Protein AF-A0A316VL30-F1 (afdb_monomer_lite)

Radius of gyration: 35.67 Å; chains: 1; bounding box: 79×101×88 Å

Structure (mmCIF, N/CA/C/O backbone):
data_AF-A0A316VL30-F1
#
_entry.id   AF-A0A316VL30-F1
#
loop_
_atom_site.group_PDB
_atom_site.id
_atom_site.type_symbol
_atom_site.label_atom_id
_atom_site.label_alt_id
_atom_site.label_comp_id
_atom_site.label_asym_id
_atom_site.label_entity_id
_atom_site.label_seq_id
_atom_site.pdbx_PDB_ins_code
_atom_site.Cartn_x
_atom_site.Cartn_y
_atom_site.Cartn_z
_atom_site.occupancy
_atom_site.B_iso_or_equiv
_atom_site.auth_seq_id
_atom_site.auth_comp_id
_atom_site.auth_asym_id
_atom_site.auth_atom_id
_atom_site.pdbx_PDB_model_num
ATOM 1 N N . MET A 1 1 ? -33.352 62.559 -37.844 1.00 40.94 1 MET A N 1
ATOM 2 C CA . MET A 1 1 ? -32.454 62.428 -36.674 1.00 40.94 1 MET A CA 1
ATOM 3 C C . MET A 1 1 ? -33.188 61.522 -35.688 1.00 40.94 1 MET A C 1
ATOM 5 O O . MET A 1 1 ? -34.260 61.914 -35.271 1.00 40.94 1 MET A O 1
ATOM 9 N N . ASN A 1 2 ? -32.843 60.267 -35.398 1.00 40.25 2 ASN A N 1
ATOM 10 C CA . ASN A 1 2 ? -31.575 59.543 -35.435 1.00 40.25 2 ASN A CA 1
ATOM 11 C C . ASN A 1 2 ? -31.819 58.068 -35.805 1.00 40.25 2 ASN A C 1
ATOM 13 O O . ASN A 1 2 ? -32.821 57.479 -35.404 1.00 40.25 2 ASN A O 1
ATOM 17 N N . ALA A 1 3 ? -30.899 57.495 -36.581 1.00 42.00 3 ALA A N 1
ATOM 18 C CA . ALA A 1 3 ? -30.931 56.108 -37.025 1.00 42.00 3 ALA A CA 1
ATOM 19 C C . ALA A 1 3 ? -30.464 55.146 -35.917 1.00 42.00 3 ALA A C 1
ATOM 21 O O . ALA A 1 3 ? -29.504 55.421 -35.199 1.00 42.00 3 ALA A O 1
ATOM 22 N N . ARG A 1 4 ? -31.156 54.006 -35.815 1.00 45.16 4 ARG A N 1
ATOM 23 C CA . ARG A 1 4 ? -30.803 52.831 -35.006 1.00 45.16 4 ARG A CA 1
ATOM 24 C C . ARG A 1 4 ? -29.447 52.266 -35.449 1.00 45.16 4 ARG A C 1
ATOM 26 O O . ARG A 1 4 ? -29.277 51.999 -36.635 1.00 45.16 4 ARG A O 1
ATOM 33 N N . SER A 1 5 ? -28.535 52.003 -34.511 1.00 44.72 5 SER A N 1
ATOM 34 C CA . SER A 1 5 ? -27.394 51.109 -34.739 1.00 44.72 5 SER A CA 1
ATOM 35 C C . SER A 1 5 ? -27.559 49.842 -33.895 1.00 44.72 5 SER A C 1
ATOM 37 O O . SER A 1 5 ? -27.613 49.874 -32.668 1.00 44.72 5 SER A O 1
ATOM 39 N N . SER A 1 6 ? -27.713 48.714 -34.585 1.00 47.31 6 SER A N 1
ATOM 40 C CA . SER A 1 6 ? -27.629 47.367 -34.032 1.00 47.31 6 SER A CA 1
ATOM 41 C C . SER A 1 6 ? -26.162 46.941 -34.029 1.00 47.31 6 SER A C 1
ATOM 43 O O . SER A 1 6 ? -25.569 46.790 -35.098 1.00 47.31 6 SER A O 1
ATOM 45 N N . LYS A 1 7 ? -25.568 46.734 -32.854 1.00 48.41 7 LYS A N 1
ATOM 46 C CA . LYS A 1 7 ? -24.300 46.005 -32.728 1.00 48.41 7 LYS A CA 1
ATOM 47 C C . LYS A 1 7 ? -24.605 44.619 -32.181 1.00 48.41 7 LYS A C 1
ATOM 49 O O . LYS A 1 7 ? -24.993 44.481 -31.027 1.00 48.41 7 LYS A O 1
ATOM 54 N N . HIS A 1 8 ? -24.484 43.636 -33.065 1.00 38.06 8 HIS A N 1
ATOM 55 C CA . HIS A 1 8 ? -24.461 42.221 -32.739 1.00 38.06 8 HIS A CA 1
ATOM 56 C C . HIS A 1 8 ? -23.200 41.888 -31.931 1.00 38.06 8 HIS A C 1
ATOM 58 O O . HIS A 1 8 ? -22.100 42.316 -32.278 1.00 38.06 8 HIS A O 1
ATOM 64 N N . ASP A 1 9 ? -23.409 41.128 -30.857 1.00 50.19 9 ASP A N 1
ATOM 65 C CA . ASP A 1 9 ? -22.421 40.309 -30.161 1.00 50.19 9 ASP A CA 1
ATOM 66 C C . ASP A 1 9 ? -21.853 39.246 -31.116 1.00 50.19 9 ASP A C 1
ATOM 68 O O . ASP A 1 9 ? -22.592 38.376 -31.573 1.00 50.19 9 ASP A O 1
ATOM 72 N N . GLU A 1 10 ? -20.541 39.260 -31.345 1.00 42.56 10 GLU A N 1
ATOM 73 C CA . GLU A 1 10 ? -19.786 38.086 -31.792 1.00 42.56 10 GLU A CA 1
ATOM 74 C C . GLU A 1 10 ? -18.547 37.938 -30.902 1.00 42.56 10 GLU A C 1
ATOM 76 O O . GLU A 1 10 ? -17.585 38.703 -30.970 1.00 42.56 10 GLU A O 1
ATOM 81 N N . LYS A 1 11 ? -18.613 36.963 -29.989 1.00 45.84 11 LYS A N 1
ATOM 82 C CA . LYS A 1 11 ? -17.476 36.482 -29.202 1.00 45.84 11 LYS A CA 1
ATOM 83 C C . LYS A 1 11 ? -16.760 35.401 -30.003 1.00 45.84 11 LYS A C 1
ATOM 85 O O . LYS A 1 11 ? -17.223 34.261 -30.031 1.00 45.84 11 LYS A O 1
ATOM 90 N N . ASP A 1 12 ? -15.601 35.736 -30.555 1.00 46.28 12 ASP A N 1
ATOM 91 C CA . ASP A 1 12 ? -14.663 34.749 -31.081 1.00 46.28 12 ASP A CA 1
ATOM 92 C C . ASP A 1 12 ? -14.084 33.897 -29.947 1.00 46.28 12 ASP A C 1
ATOM 94 O O . ASP A 1 12 ? -13.409 34.366 -29.025 1.00 46.28 12 ASP A O 1
ATOM 98 N N . LYS A 1 13 ? -14.388 32.602 -30.022 1.00 50.34 13 LYS A N 1
ATOM 99 C CA . LYS A 1 13 ? -13.992 31.554 -29.088 1.00 50.34 13 LYS A CA 1
ATOM 100 C C . LYS A 1 13 ? -13.094 30.567 -29.828 1.00 50.34 13 LYS A C 1
ATOM 102 O O . LYS A 1 13 ? -13.538 29.484 -30.181 1.00 50.34 13 LYS A O 1
ATOM 107 N N . SER A 1 14 ? -11.825 30.910 -30.041 1.00 48.81 14 SER A N 1
ATOM 108 C CA . SER A 1 14 ? -10.846 29.936 -30.544 1.00 48.81 14 SER A CA 1
ATOM 109 C C . SER A 1 14 ? -9.399 30.366 -30.311 1.00 48.81 14 SER A C 1
ATOM 111 O O . SER A 1 14 ? -8.746 30.831 -31.234 1.00 48.81 14 SER A O 1
ATOM 113 N N . GLN A 1 15 ? -8.867 30.151 -29.102 1.00 47.62 15 GLN A N 1
ATOM 114 C CA . GLN A 1 15 ? -7.430 29.898 -28.902 1.00 47.62 15 GLN A CA 1
ATOM 115 C C . GLN A 1 15 ? -7.212 28.982 -27.685 1.00 47.62 15 GLN A C 1
ATOM 117 O O . GLN A 1 15 ? -6.777 29.410 -26.621 1.00 47.62 15 GLN A O 1
ATOM 122 N N . SER A 1 16 ? -7.489 27.683 -27.843 1.00 44.25 16 SER A N 1
ATOM 123 C CA . SER A 1 16 ? -6.885 26.640 -27.001 1.00 44.25 16 SER A CA 1
ATOM 124 C C . SER A 1 16 ? -5.566 26.185 -27.641 1.00 44.25 16 SER A C 1
ATOM 126 O O . SER A 1 16 ? -5.430 25.057 -28.108 1.00 44.25 16 SER A O 1
ATOM 128 N N . GLY A 1 17 ? -4.606 27.106 -27.735 1.00 41.03 17 GLY A N 1
ATOM 129 C CA . GLY A 1 17 ? -3.250 26.828 -28.198 1.00 41.03 17 GLY A CA 1
ATOM 130 C C . GLY A 1 17 ? -2.368 26.402 -27.027 1.00 41.03 17 GLY A C 1
ATOM 131 O O . GLY A 1 17 ? -2.157 27.173 -26.095 1.00 41.03 17 GLY A O 1
ATOM 132 N N . SER A 1 18 ? -1.887 25.160 -27.082 1.00 48.34 18 SER A N 1
ATOM 133 C CA . SER A 1 18 ? -0.826 24.552 -26.268 1.00 48.34 18 SER A CA 1
ATOM 134 C C . SER A 1 18 ? 0.100 25.559 -25.560 1.00 48.34 18 SER A C 1
ATOM 136 O O . SER A 1 18 ? 1.043 26.085 -26.156 1.00 48.34 18 SER A O 1
ATOM 138 N N . ARG A 1 19 ? -0.088 25.750 -24.248 1.00 46.66 19 ARG A N 1
ATOM 139 C CA . ARG A 1 19 ? 0.915 26.388 -23.383 1.00 46.66 19 ARG A CA 1
ATOM 140 C C . ARG A 1 19 ? 2.096 25.429 -23.202 1.00 46.66 19 ARG A C 1
ATOM 142 O O . ARG A 1 19 ? 2.194 24.745 -22.188 1.00 46.66 19 ARG A O 1
ATOM 149 N N . LYS A 1 20 ? 3.011 25.382 -24.177 1.00 55.78 20 LYS A N 1
ATOM 150 C CA . LYS A 1 20 ? 4.371 24.880 -23.936 1.00 55.78 20 LYS A CA 1
ATOM 151 C C . LYS A 1 20 ? 4.993 25.810 -22.901 1.00 55.78 20 LYS A C 1
ATOM 153 O O . LYS A 1 20 ? 5.327 26.953 -23.214 1.00 55.78 20 LYS A O 1
ATOM 158 N N . SER A 1 21 ? 5.089 25.344 -21.658 1.00 57.34 21 SER A N 1
ATOM 159 C CA . SER A 1 21 ? 5.808 26.057 -20.608 1.00 57.34 21 SER A CA 1
ATOM 160 C C . SER A 1 21 ? 7.250 26.247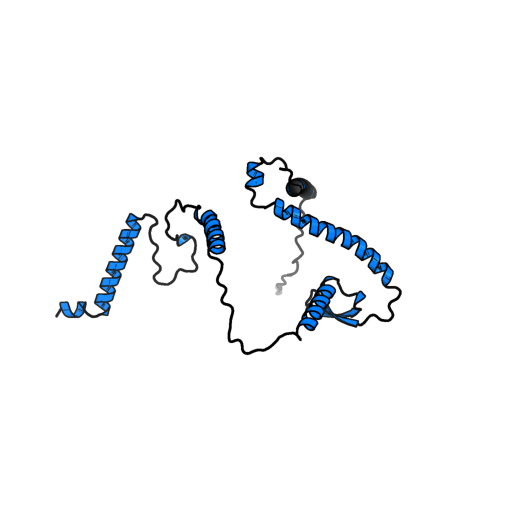 -21.075 1.00 57.34 21 SER A C 1
ATOM 162 O O . SER A 1 21 ? 8.008 25.278 -21.127 1.00 57.34 21 SER A O 1
ATOM 164 N N . HIS A 1 22 ? 7.619 27.471 -21.444 1.00 54.59 22 HIS A N 1
ATOM 165 C CA . HIS A 1 22 ? 9.006 27.840 -21.694 1.00 54.59 22 HIS A CA 1
ATOM 166 C C . HIS A 1 22 ? 9.706 27.857 -20.334 1.00 54.59 22 HIS A C 1
ATOM 168 O O . HIS A 1 22 ? 9.759 28.878 -19.652 1.00 54.59 22 HIS A O 1
ATOM 174 N N . ARG A 1 23 ? 10.161 26.686 -19.875 1.00 62.91 23 ARG A N 1
ATOM 175 C CA . ARG A 1 23 ? 11.209 26.642 -18.855 1.00 62.91 23 ARG A CA 1
ATOM 176 C C . ARG A 1 23 ? 12.434 27.261 -19.516 1.00 62.91 23 ARG A C 1
ATOM 178 O O . ARG A 1 23 ? 12.766 26.846 -20.620 1.00 62.91 23 ARG A O 1
ATOM 185 N N . SER A 1 24 ? 13.045 28.267 -18.893 1.00 74.56 24 SER A N 1
ATOM 186 C CA . SER A 1 24 ? 14.247 28.877 -19.461 1.00 74.56 24 SER A CA 1
ATOM 187 C C . SER A 1 24 ? 15.331 27.816 -19.641 1.00 74.56 24 SER A C 1
ATOM 189 O O . SER A 1 24 ? 15.430 26.888 -18.828 1.00 74.56 24 SER A O 1
ATOM 191 N N . ASP A 1 25 ? 16.124 27.943 -20.701 1.00 75.94 25 ASP A N 1
ATOM 192 C CA . ASP A 1 25 ? 17.146 26.954 -21.055 1.00 75.94 25 ASP A CA 1
ATOM 193 C C . ASP A 1 25 ? 18.116 26.709 -19.885 1.00 75.94 25 ASP A C 1
ATOM 195 O O . ASP A 1 25 ? 18.366 25.555 -19.535 1.00 75.94 25 ASP A O 1
ATOM 199 N N . ASP A 1 26 ? 18.468 27.761 -19.135 1.00 78.56 26 ASP A N 1
ATOM 200 C CA . ASP A 1 26 ? 19.231 27.693 -17.878 1.00 78.56 26 ASP A CA 1
ATOM 201 C C . ASP A 1 26 ? 18.629 26.755 -16.820 1.00 78.56 26 ASP A C 1
ATOM 203 O O . ASP A 1 26 ? 19.345 26.095 -16.064 1.00 78.56 26 ASP A O 1
ATOM 207 N N . GLN A 1 27 ? 17.301 26.717 -16.700 1.00 82.56 27 GLN A N 1
ATOM 208 C CA . GLN A 1 27 ? 16.628 25.815 -15.765 1.00 82.56 27 GLN A CA 1
ATOM 209 C C . GLN A 1 27 ? 16.602 24.393 -16.315 1.00 82.56 27 GLN A C 1
ATOM 211 O O . GLN A 1 27 ? 16.720 23.439 -15.546 1.00 82.56 27 GLN A O 1
ATOM 216 N N . SER A 1 28 ? 16.489 24.238 -17.634 1.00 85.44 28 SER A N 1
ATOM 217 C CA . SER A 1 28 ? 16.566 22.932 -18.284 1.00 85.44 28 SER A CA 1
ATOM 218 C C . SER A 1 28 ? 17.941 22.289 -18.074 1.00 85.44 28 SER A C 1
ATOM 220 O O . SER A 1 28 ? 18.014 21.120 -17.695 1.00 85.44 28 SER A O 1
ATOM 222 N N . ASP A 1 29 ? 19.017 23.067 -18.185 1.00 90.94 29 ASP A N 1
ATOM 223 C CA . ASP A 1 29 ? 20.385 22.572 -18.045 1.00 90.94 29 ASP A CA 1
ATOM 224 C C . ASP A 1 29 ? 20.728 22.250 -16.589 1.00 90.94 29 ASP A C 1
ATOM 226 O O . ASP A 1 29 ? 21.346 21.223 -16.303 1.00 90.94 29 ASP A O 1
ATOM 230 N N . LYS A 1 30 ? 20.222 23.037 -15.632 1.00 92.81 30 LYS A N 1
ATOM 231 C CA . LYS A 1 30 ? 20.309 22.701 -14.201 1.00 92.81 30 LYS A CA 1
ATOM 232 C C . LYS A 1 30 ? 19.579 21.401 -13.869 1.00 92.81 30 LYS A C 1
ATOM 234 O O . LYS A 1 30 ? 20.100 20.587 -13.105 1.00 92.81 30 LYS A O 1
ATOM 239 N N . ILE A 1 31 ? 18.391 21.190 -14.441 1.00 92.56 31 ILE A N 1
ATOM 240 C CA . ILE A 1 31 ? 17.619 19.957 -14.246 1.00 92.56 31 ILE A CA 1
ATOM 241 C C . ILE A 1 31 ? 18.365 18.763 -14.847 1.00 92.56 31 ILE A C 1
ATOM 243 O O . ILE A 1 31 ? 18.516 17.752 -14.161 1.00 92.56 31 ILE A O 1
ATOM 247 N N . LYS A 1 32 ? 18.885 18.882 -16.076 1.00 93.56 32 LYS A N 1
ATOM 248 C CA . LYS A 1 32 ? 19.694 17.832 -16.718 1.00 93.56 32 LYS A CA 1
ATOM 249 C C . LYS A 1 32 ? 20.926 17.492 -15.882 1.00 93.56 32 LYS A C 1
ATOM 251 O O . LYS A 1 32 ? 21.111 16.337 -15.519 1.00 93.56 32 LYS A O 1
ATOM 256 N N . ALA A 1 33 ? 21.685 18.496 -15.446 1.00 95.19 33 ALA A N 1
ATOM 257 C CA . ALA A 1 33 ? 22.867 18.287 -14.614 1.00 95.19 33 ALA A CA 1
ATOM 258 C C . ALA A 1 33 ? 22.541 17.661 -13.242 1.00 95.19 33 ALA A C 1
ATOM 260 O O . ALA A 1 33 ? 23.380 16.983 -12.645 1.00 95.19 33 ALA A O 1
ATOM 261 N N . ALA A 1 34 ? 21.345 17.892 -12.691 1.00 94.31 34 ALA A N 1
ATOM 262 C CA . ALA A 1 34 ? 20.891 17.227 -11.470 1.00 94.31 34 ALA A CA 1
ATOM 263 C C . ALA A 1 34 ? 20.479 15.769 -11.731 1.00 94.31 34 ALA A C 1
ATOM 265 O O . ALA A 1 34 ? 20.797 14.891 -10.927 1.00 94.31 34 ALA A O 1
ATOM 266 N N . LEU A 1 35 ? 19.801 15.505 -12.851 1.00 94.25 35 LEU A N 1
ATOM 267 C CA . LEU A 1 35 ? 19.420 14.157 -13.273 1.00 94.25 35 LEU A CA 1
ATOM 268 C C . LEU A 1 35 ? 20.648 13.299 -13.577 1.00 94.25 35 LEU A C 1
ATOM 270 O O . LEU A 1 35 ? 20.724 12.182 -13.083 1.00 94.25 35 LEU A O 1
ATOM 274 N N . GLU A 1 36 ? 21.646 13.835 -14.276 1.00 94.81 36 GLU A N 1
ATOM 275 C CA . GLU A 1 36 ? 22.901 13.133 -14.561 1.00 94.81 36 GLU A CA 1
ATOM 276 C C . GLU A 1 36 ? 23.662 12.758 -13.286 1.00 94.81 36 GLU A C 1
ATOM 278 O O . GLU A 1 36 ? 24.182 11.650 -13.168 1.00 94.81 36 GLU A O 1
ATOM 283 N N . ARG A 1 37 ? 23.705 13.655 -12.291 1.00 92.75 37 ARG A N 1
ATOM 284 C CA . ARG A 1 37 ? 24.313 13.345 -10.987 1.00 92.75 37 ARG A CA 1
ATOM 285 C C . ARG A 1 37 ? 23.574 12.214 -10.276 1.00 92.75 37 ARG A C 1
ATOM 287 O O . ARG A 1 37 ? 24.219 11.320 -9.737 1.00 92.75 37 ARG A O 1
ATOM 294 N N . LYS A 1 38 ? 22.238 12.239 -10.288 1.00 92.81 38 LYS A N 1
ATOM 295 C CA . LYS A 1 38 ? 21.412 11.176 -9.697 1.00 92.81 38 LYS A CA 1
ATOM 296 C C . LYS A 1 38 ? 21.566 9.854 -10.442 1.00 92.81 38 LYS A C 1
ATOM 298 O O . LYS A 1 38 ? 21.665 8.828 -9.785 1.00 92.81 38 LYS A O 1
ATOM 303 N N . ALA A 1 39 ? 21.639 9.887 -11.772 1.00 92.12 39 ALA A N 1
ATOM 304 C CA . ALA A 1 39 ? 21.879 8.710 -12.596 1.00 92.12 39 ALA A CA 1
ATOM 305 C C . ALA A 1 39 ? 23.227 8.072 -12.242 1.00 92.12 39 ALA A C 1
ATOM 307 O O . ALA A 1 39 ? 23.262 6.897 -11.916 1.00 92.12 39 ALA A O 1
ATOM 308 N N . LYS A 1 40 ? 24.310 8.859 -12.158 1.00 91.06 40 LYS A N 1
ATOM 309 C CA . LYS A 1 40 ? 25.633 8.361 -11.729 1.00 91.06 40 LYS A CA 1
ATOM 310 C C . LYS A 1 40 ? 25.618 7.741 -10.328 1.00 91.06 40 LYS A C 1
ATOM 312 O O . LYS A 1 40 ? 26.265 6.724 -10.109 1.00 91.06 40 LYS A O 1
ATOM 317 N N . LEU A 1 41 ? 24.895 8.348 -9.386 1.00 89.06 41 LEU A N 1
ATOM 318 C CA . LEU A 1 41 ? 24.694 7.803 -8.037 1.00 89.06 41 LEU A CA 1
ATOM 319 C C . LEU A 1 41 ? 23.937 6.470 -8.073 1.00 89.06 41 LEU A C 1
ATOM 321 O O . LEU A 1 41 ? 24.342 5.517 -7.416 1.00 89.06 41 LEU A O 1
ATOM 325 N N . TYR A 1 42 ? 22.872 6.393 -8.869 1.00 87.19 42 TYR A N 1
ATOM 326 C CA . TYR A 1 42 ? 22.075 5.183 -9.059 1.00 87.19 42 TYR A CA 1
ATOM 327 C C . TYR A 1 42 ? 22.911 4.037 -9.634 1.00 87.19 42 TYR A C 1
ATOM 329 O O . TYR A 1 42 ? 22.911 2.932 -9.106 1.00 87.19 42 TYR A O 1
ATOM 337 N N . ASP A 1 43 ? 23.702 4.348 -10.653 1.00 86.88 43 ASP A N 1
ATOM 338 C CA . ASP A 1 43 ? 24.652 3.460 -11.313 1.00 86.88 43 ASP A CA 1
ATOM 339 C C . ASP A 1 43 ? 25.726 2.909 -10.366 1.00 86.88 43 ASP A C 1
ATOM 341 O O . ASP A 1 43 ? 26.246 1.812 -10.565 1.00 86.88 43 ASP A O 1
ATOM 345 N N . GLN A 1 44 ? 26.119 3.685 -9.355 1.00 86.88 44 GLN A N 1
ATOM 346 C CA . GLN A 1 44 ? 27.055 3.237 -8.327 1.00 86.88 44 GLN A CA 1
ATOM 347 C C . GLN A 1 44 ? 26.368 2.308 -7.325 1.00 86.88 44 GLN A C 1
ATOM 349 O O . GLN A 1 44 ? 26.928 1.260 -7.012 1.00 86.88 44 GLN A O 1
ATOM 354 N N . LEU A 1 45 ? 25.155 2.662 -6.891 1.00 86.00 45 LEU A N 1
ATOM 355 C CA . LEU A 1 45 ? 24.340 1.857 -5.976 1.00 86.00 45 LEU A CA 1
ATOM 356 C C . LEU A 1 45 ? 23.975 0.500 -6.587 1.00 86.00 45 LEU A C 1
ATOM 358 O O . LEU A 1 45 ? 24.111 -0.526 -5.931 1.00 86.00 45 LEU A O 1
ATOM 362 N N . GLN A 1 46 ? 23.607 0.482 -7.867 1.00 83.50 46 GLN A N 1
ATOM 363 C CA . GLN A 1 46 ? 23.319 -0.742 -8.613 1.00 83.50 46 GLN A CA 1
ATOM 364 C C . GLN A 1 46 ? 24.551 -1.647 -8.760 1.00 83.50 46 GLN A C 1
ATOM 366 O O . GLN A 1 46 ? 24.421 -2.864 -8.746 1.00 83.50 46 GLN A O 1
ATOM 371 N N . ARG A 1 47 ? 25.757 -1.069 -8.840 1.00 81.25 47 ARG A N 1
ATOM 372 C CA . ARG A 1 47 ? 27.029 -1.815 -8.860 1.00 81.25 47 ARG A CA 1
ATOM 373 C C . ARG A 1 47 ? 27.512 -2.231 -7.460 1.00 81.25 47 ARG A C 1
ATOM 375 O O . ARG A 1 47 ? 28.669 -2.623 -7.319 1.00 81.25 47 ARG A O 1
ATOM 382 N N . GLY A 1 48 ? 26.677 -2.090 -6.426 1.00 75.38 48 GLY A N 1
ATOM 383 C CA . GLY A 1 48 ? 27.006 -2.449 -5.042 1.00 75.38 48 GLY A CA 1
ATOM 384 C C . GLY A 1 48 ? 27.990 -1.497 -4.356 1.00 75.38 48 GLY A C 1
ATOM 385 O O . GLY A 1 48 ? 28.554 -1.827 -3.317 1.00 75.38 48 GLY A O 1
ATOM 386 N N . LYS A 1 49 ? 28.238 -0.309 -4.922 1.00 81.38 49 LYS A N 1
ATOM 387 C CA . LYS A 1 49 ? 29.028 0.734 -4.256 1.00 81.38 49 LYS A CA 1
ATOM 388 C C . LYS A 1 49 ? 28.082 1.597 -3.435 1.00 81.38 49 LYS A C 1
ATOM 390 O O . LYS A 1 49 ? 27.054 2.039 -3.936 1.00 81.38 49 LYS A O 1
ATOM 395 N N . THR A 1 50 ? 28.472 1.947 -2.214 1.00 74.62 50 THR A N 1
ATOM 396 C CA . THR A 1 50 ? 27.622 2.723 -1.293 1.00 74.62 50 THR A CA 1
ATOM 397 C C . THR A 1 50 ? 27.275 4.134 -1.787 1.00 74.62 50 THR A C 1
ATOM 399 O O . THR A 1 50 ? 26.444 4.808 -1.183 1.00 74.62 50 THR A O 1
ATOM 402 N N . GLY A 1 51 ? 27.888 4.620 -2.876 1.00 72.06 51 GLY A N 1
ATOM 403 C CA . GLY A 1 51 ? 27.536 5.900 -3.505 1.00 72.06 51 GLY A CA 1
ATOM 404 C C . GLY A 1 51 ? 27.711 7.112 -2.581 1.00 72.06 51 GLY A C 1
ATOM 405 O O . GLY A 1 51 ? 27.088 8.147 -2.795 1.00 72.06 51 GLY A O 1
ATOM 406 N N . GLY A 1 52 ? 28.519 6.989 -1.522 1.00 74.44 52 GLY A N 1
ATOM 407 C CA . GLY A 1 52 ? 28.677 8.020 -0.491 1.00 74.44 52 GLY A CA 1
ATOM 408 C C . GLY A 1 52 ? 27.628 7.982 0.628 1.00 74.44 52 GLY A C 1
ATOM 409 O O . GLY A 1 52 ? 27.628 8.869 1.482 1.00 74.44 52 GLY A O 1
ATOM 410 N N . LEU A 1 53 ? 26.749 6.976 0.661 1.00 78.81 53 LEU A N 1
ATOM 411 C CA . LEU A 1 53 ? 25.927 6.664 1.829 1.00 78.81 53 LEU A CA 1
ATOM 412 C C . LEU A 1 53 ? 26.740 5.829 2.831 1.00 78.81 53 LEU A C 1
ATOM 414 O O . LEU A 1 53 ? 27.659 5.102 2.458 1.00 78.81 53 LEU A O 1
ATOM 418 N N . SER A 1 54 ? 26.405 5.935 4.120 1.00 81.38 54 SER A N 1
ATOM 419 C CA . SER A 1 54 ? 26.929 5.000 5.117 1.00 81.38 54 SER A CA 1
ATOM 420 C C . SER A 1 54 ? 26.358 3.606 4.863 1.00 81.38 54 SER A C 1
ATOM 422 O O . SER A 1 54 ? 25.209 3.483 4.435 1.00 81.38 54 SER A O 1
ATOM 424 N N . GLU A 1 55 ? 27.135 2.570 5.170 1.00 78.19 55 GLU A N 1
ATOM 425 C CA . GLU A 1 55 ? 26.727 1.171 4.982 1.00 78.19 55 GLU A CA 1
ATOM 426 C C . GLU A 1 55 ? 25.376 0.880 5.656 1.00 78.19 55 GLU A C 1
ATOM 428 O O . GLU A 1 55 ? 24.478 0.310 5.053 1.00 78.19 55 GLU A O 1
ATOM 433 N N . GLU A 1 56 ? 25.153 1.415 6.858 1.00 80.69 56 GLU A N 1
ATOM 434 C CA . GLU A 1 56 ? 23.877 1.294 7.575 1.00 80.69 56 GLU A CA 1
ATOM 435 C C . GLU A 1 56 ? 22.683 1.882 6.808 1.00 80.69 56 GLU A C 1
ATOM 437 O O . GLU A 1 56 ? 21.572 1.365 6.886 1.00 80.69 56 GLU A O 1
ATOM 442 N N . LYS A 1 57 ? 22.877 2.978 6.066 1.00 78.38 57 LYS A N 1
ATOM 443 C CA . LYS A 1 57 ? 21.811 3.597 5.261 1.00 78.38 57 LYS A CA 1
ATOM 444 C C . LYS A 1 57 ? 21.614 2.883 3.931 1.00 78.38 57 LYS A C 1
ATOM 446 O O . LYS A 1 57 ? 20.511 2.920 3.393 1.00 78.38 57 LYS A O 1
ATOM 451 N N . PHE A 1 58 ? 22.672 2.271 3.405 1.00 80.25 58 PHE A N 1
ATOM 452 C CA . PHE A 1 58 ? 22.604 1.426 2.222 1.00 80.25 58 PHE A CA 1
ATOM 453 C C . PHE A 1 58 ? 21.806 0.148 2.520 1.00 80.25 58 PHE A C 1
ATOM 455 O O . PHE A 1 58 ? 20.852 -0.141 1.805 1.00 80.25 58 PHE A O 1
ATOM 462 N N . GLN A 1 59 ? 22.099 -0.520 3.641 1.00 78.88 59 GLN A N 1
ATOM 463 C CA . GLN A 1 59 ? 21.400 -1.732 4.086 1.00 78.88 59 GLN A CA 1
ATOM 464 C C . GLN A 1 59 ? 19.952 -1.469 4.531 1.00 78.88 59 GLN A C 1
ATOM 466 O O . GLN A 1 59 ? 19.064 -2.270 4.268 1.00 78.88 59 GLN A O 1
ATOM 471 N N . ASN A 1 60 ? 19.678 -0.313 5.148 1.00 82.56 60 ASN A N 1
ATOM 472 C CA . ASN A 1 60 ? 18.312 0.100 5.504 1.00 82.56 60 ASN A CA 1
ATOM 473 C C . ASN A 1 60 ? 17.548 0.766 4.339 1.00 82.56 60 ASN A C 1
ATOM 475 O O . ASN A 1 60 ? 16.517 1.409 4.559 1.00 82.56 60 ASN A O 1
ATOM 479 N N . SER A 1 61 ? 18.056 0.685 3.106 1.00 81.19 61 SER A N 1
ATOM 480 C CA . SER A 1 61 ? 17.355 1.222 1.941 1.00 81.19 61 SER A CA 1
ATOM 481 C C . SER A 1 61 ? 16.110 0.389 1.629 1.00 81.19 61 SER A C 1
ATOM 483 O O . SER A 1 61 ? 16.103 -0.827 1.766 1.00 81.19 61 SER A O 1
ATOM 485 N N . LEU A 1 62 ? 15.044 1.042 1.158 1.00 84.69 62 LEU A N 1
ATOM 486 C CA . LEU A 1 62 ? 13.816 0.355 0.728 1.00 84.69 62 LEU A CA 1
ATOM 487 C C . LEU A 1 62 ? 14.015 -0.478 -0.549 1.00 84.69 62 LEU A C 1
ATOM 489 O O . LEU A 1 62 ? 13.162 -1.293 -0.893 1.00 84.69 62 LEU A O 1
ATOM 493 N N . VAL A 1 63 ? 15.100 -0.222 -1.280 1.00 83.50 63 VAL A N 1
ATOM 494 C CA . VAL A 1 63 ? 15.448 -0.937 -2.505 1.00 83.50 63 VAL A CA 1
ATOM 495 C C . VAL A 1 63 ? 16.446 -2.031 -2.154 1.00 83.50 63 VAL A C 1
ATOM 497 O O . VAL A 1 63 ? 17.541 -1.738 -1.685 1.00 83.50 63 VAL A O 1
ATOM 500 N N . ASP A 1 64 ? 16.071 -3.276 -2.433 1.00 85.25 64 ASP A N 1
ATOM 501 C CA . ASP A 1 64 ? 16.979 -4.420 -2.410 1.00 85.25 64 ASP A CA 1
ATOM 502 C C . ASP A 1 64 ? 17.885 -4.359 -3.651 1.00 85.25 64 ASP A C 1
ATOM 504 O O . ASP A 1 64 ? 17.491 -4.720 -4.769 1.00 85.25 64 ASP A O 1
ATOM 508 N N . TRP A 1 65 ? 19.078 -3.794 -3.462 1.00 82.94 65 TRP A N 1
ATOM 509 C CA . TRP A 1 65 ? 20.056 -3.594 -4.529 1.00 82.94 65 TRP A CA 1
ATOM 510 C C . TRP A 1 65 ? 20.677 -4.904 -5.009 1.00 82.94 65 TRP A C 1
ATOM 512 O O . TRP A 1 65 ? 20.976 -5.006 -6.197 1.00 82.94 65 TRP A O 1
ATOM 522 N N . ASP A 1 66 ? 20.781 -5.916 -4.144 1.00 81.75 66 ASP A N 1
ATOM 523 C CA . ASP A 1 66 ? 21.326 -7.231 -4.496 1.00 81.75 66 ASP A CA 1
ATOM 524 C C . ASP A 1 66 ? 20.396 -7.944 -5.479 1.00 81.75 66 ASP A C 1
ATOM 526 O O . ASP A 1 66 ? 20.818 -8.413 -6.541 1.00 81.75 66 ASP A O 1
ATOM 530 N N . ARG A 1 67 ? 19.087 -7.934 -5.196 1.00 82.94 67 ARG A N 1
ATOM 531 C CA . ARG A 1 67 ? 18.082 -8.448 -6.133 1.00 82.94 67 ARG A CA 1
ATOM 532 C C . ARG A 1 67 ? 18.038 -7.637 -7.426 1.00 82.94 67 ARG A C 1
ATOM 534 O O . ARG A 1 67 ? 17.831 -8.202 -8.502 1.00 82.94 67 ARG A O 1
ATOM 541 N N . LYS A 1 68 ? 18.202 -6.314 -7.340 1.00 79.75 68 LYS A N 1
ATOM 542 C CA . LYS A 1 68 ? 18.173 -5.446 -8.521 1.00 79.75 68 LYS A CA 1
ATOM 543 C C . LYS A 1 68 ? 19.380 -5.661 -9.439 1.00 79.75 68 LYS A C 1
ATOM 545 O O . LYS A 1 68 ? 19.192 -5.670 -10.652 1.00 79.75 68 LYS A O 1
ATOM 550 N N . ALA A 1 69 ? 20.571 -5.872 -8.884 1.00 76.31 69 ALA A N 1
ATOM 551 C CA . ALA A 1 69 ? 21.775 -6.166 -9.655 1.00 76.31 69 ALA A CA 1
ATOM 552 C C . ALA A 1 69 ? 21.615 -7.456 -10.478 1.00 76.31 69 ALA A C 1
ATOM 554 O O . ALA A 1 69 ? 21.914 -7.461 -11.671 1.00 76.31 69 ALA A O 1
ATOM 555 N N . LEU A 1 70 ? 21.047 -8.508 -9.875 1.00 74.31 70 LEU A N 1
ATOM 556 C CA . LEU A 1 70 ? 20.766 -9.781 -10.554 1.00 74.31 70 LEU A CA 1
ATOM 557 C C . LEU A 1 70 ? 19.729 -9.656 -11.681 1.00 74.31 70 LEU A C 1
ATOM 559 O O . LEU A 1 70 ? 19.833 -10.336 -12.698 1.00 74.31 70 LEU A O 1
ATOM 563 N N . ALA A 1 71 ? 18.721 -8.798 -11.512 1.00 72.12 71 ALA A N 1
ATOM 564 C CA . ALA A 1 71 ? 17.737 -8.546 -12.563 1.00 72.12 71 ALA A CA 1
ATOM 565 C C . ALA A 1 71 ? 18.352 -7.760 -13.734 1.00 72.12 71 ALA A C 1
ATOM 567 O O . ALA A 1 71 ? 18.118 -8.094 -14.891 1.00 72.12 71 ALA A O 1
ATOM 568 N N . SER A 1 72 ? 19.192 -6.759 -13.446 1.00 63.22 72 SER A N 1
ATOM 569 C CA . SER A 1 72 ? 19.775 -5.918 -14.495 1.00 63.22 72 SER A CA 1
ATOM 570 C C . SER A 1 72 ? 20.758 -6.636 -15.412 1.00 63.22 72 SER A C 1
ATOM 572 O O . SER A 1 72 ? 20.829 -6.289 -16.583 1.00 63.22 72 SER A O 1
ATOM 574 N N . THR A 1 73 ? 21.483 -7.650 -14.930 1.00 60.47 73 THR A N 1
ATOM 575 C CA . THR A 1 73 ? 22.379 -8.424 -15.804 1.00 60.47 73 THR A CA 1
ATOM 576 C C . THR A 1 73 ? 21.608 -9.214 -16.860 1.00 60.47 73 THR A C 1
ATOM 578 O O . THR A 1 73 ? 22.117 -9.402 -17.956 1.00 60.47 73 THR A O 1
ATOM 581 N N . SER A 1 74 ? 20.370 -9.631 -16.566 1.00 58.94 74 SER A N 1
ATOM 582 C CA . SER A 1 74 ? 19.509 -10.280 -17.568 1.00 58.94 74 SER A CA 1
ATOM 583 C C . SER A 1 74 ? 18.988 -9.274 -18.604 1.00 58.94 74 SER A C 1
ATOM 585 O O . SER A 1 74 ? 18.973 -9.573 -19.792 1.00 58.94 74 SER A O 1
ATOM 587 N N . ASP A 1 75 ? 18.625 -8.061 -18.174 1.00 57.19 75 ASP A N 1
ATOM 588 C CA . ASP A 1 75 ? 18.109 -7.013 -19.070 1.00 57.19 75 ASP A CA 1
ATOM 589 C C . ASP A 1 75 ? 19.200 -6.392 -19.974 1.00 57.19 75 ASP A C 1
ATOM 591 O O . ASP A 1 75 ? 18.906 -5.947 -21.086 1.00 57.19 75 ASP A O 1
ATOM 595 N N . GLU A 1 76 ? 20.456 -6.319 -19.517 1.00 56.81 76 GLU A N 1
ATOM 596 C CA . GLU A 1 76 ? 21.582 -5.785 -20.306 1.00 56.81 76 GLU A CA 1
ATOM 597 C C . GLU A 1 76 ? 21.998 -6.742 -21.439 1.00 56.81 76 GLU A C 1
ATOM 599 O O . GLU A 1 76 ? 22.221 -6.292 -22.566 1.00 56.81 76 GLU A O 1
ATOM 604 N N . GLU A 1 77 ? 22.009 -8.057 -21.187 1.00 54.44 77 GLU A N 1
ATOM 605 C CA . GLU A 1 77 ? 22.231 -9.073 -22.229 1.00 54.44 77 GLU A CA 1
ATOM 606 C C . GLU A 1 77 ? 21.110 -9.065 -23.288 1.00 54.44 77 GLU A C 1
ATOM 608 O O . GLU A 1 77 ? 21.380 -9.237 -24.480 1.00 54.44 77 GLU A O 1
ATOM 613 N N . GLU A 1 78 ? 19.860 -8.797 -22.893 1.00 54.34 78 GLU A N 1
ATOM 614 C CA . GLU A 1 78 ? 18.739 -8.647 -23.831 1.00 54.34 78 GLU A CA 1
ATOM 615 C C . GLU A 1 78 ? 18.866 -7.387 -24.712 1.00 54.34 78 GLU A C 1
ATOM 617 O O . GLU A 1 78 ? 18.547 -7.432 -25.903 1.00 54.34 78 GLU A O 1
ATOM 622 N N . GLN A 1 79 ? 19.381 -6.274 -24.174 1.00 53.00 79 GLN A N 1
ATOM 623 C CA . GLN A 1 79 ? 19.539 -5.014 -24.917 1.00 53.00 79 GLN A CA 1
ATOM 624 C C . GLN A 1 79 ? 20.696 -5.027 -25.929 1.00 53.00 79 GLN A C 1
ATOM 626 O O . GLN A 1 79 ? 20.588 -4.402 -26.989 1.00 53.00 79 GLN A O 1
ATOM 631 N N . GLU A 1 80 ? 21.803 -5.719 -25.644 1.00 53.53 80 GLU A N 1
ATOM 632 C CA . GLU A 1 80 ? 22.897 -5.873 -26.617 1.00 53.53 80 GLU A CA 1
ATOM 633 C C . GLU A 1 80 ? 22.510 -6.797 -27.783 1.00 53.53 80 GLU A C 1
ATOM 635 O O . GLU A 1 80 ? 22.896 -6.546 -28.930 1.00 53.53 80 GLU A O 1
ATOM 640 N N . GLN A 1 81 ? 21.677 -7.811 -27.527 1.00 51.19 81 GLN A N 1
ATOM 641 C CA . GLN A 1 81 ? 21.101 -8.646 -28.585 1.00 51.19 81 GLN A CA 1
ATOM 642 C C . GLN A 1 81 ? 20.124 -7.874 -29.481 1.00 51.19 81 GLN A C 1
ATOM 644 O O . GLN A 1 81 ? 20.020 -8.182 -30.668 1.00 51.19 81 GLN A O 1
ATOM 649 N N . ASP A 1 82 ? 19.436 -6.860 -28.954 1.00 50.94 82 ASP A N 1
ATOM 650 C CA . ASP A 1 82 ? 18.451 -6.076 -29.706 1.00 50.94 82 ASP A CA 1
ATOM 651 C C . ASP A 1 82 ? 19.105 -5.208 -30.796 1.00 50.94 82 ASP A C 1
ATOM 653 O O . ASP A 1 82 ? 18.649 -5.180 -31.939 1.00 50.94 82 ASP A O 1
ATOM 657 N N . ARG A 1 83 ? 20.259 -4.590 -30.493 1.00 54.53 83 ARG A N 1
ATOM 658 C CA . ARG A 1 83 ? 21.003 -3.770 -31.472 1.00 54.53 83 ARG A CA 1
ATOM 659 C C . ARG A 1 83 ? 21.618 -4.598 -32.600 1.00 54.53 83 ARG A C 1
ATOM 661 O O . ARG A 1 83 ? 21.688 -4.124 -33.728 1.00 54.53 83 ARG A O 1
ATOM 668 N N . ASN A 1 84 ? 22.049 -5.826 -32.309 1.00 50.94 84 ASN A N 1
ATOM 669 C CA . ASN A 1 84 ? 22.585 -6.741 -33.322 1.00 50.94 84 ASN A CA 1
ATOM 670 C C . ASN A 1 84 ? 21.464 -7.385 -34.164 1.00 50.94 84 ASN A C 1
ATOM 672 O O . ASN A 1 84 ? 21.618 -7.588 -35.368 1.00 50.94 84 ASN A O 1
ATOM 676 N N . AL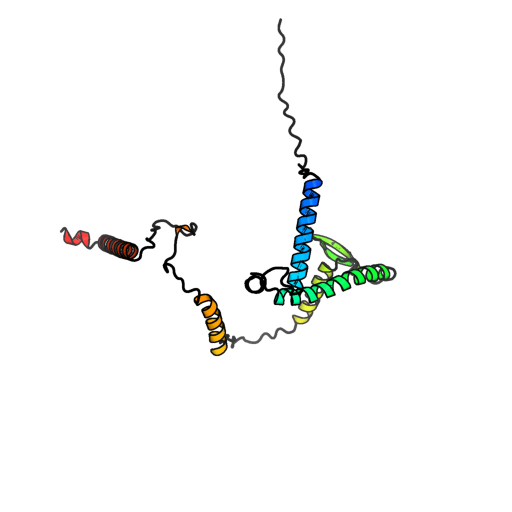A A 1 85 ? 20.309 -7.686 -33.559 1.00 54.66 85 ALA A N 1
ATOM 677 C CA . ALA A 1 85 ? 19.193 -8.335 -34.246 1.00 54.66 85 ALA A CA 1
ATOM 678 C C . ALA A 1 85 ? 18.486 -7.430 -35.273 1.00 54.66 85 ALA A C 1
ATOM 680 O O . ALA A 1 85 ? 18.010 -7.938 -36.293 1.00 54.66 85 ALA A O 1
ATOM 681 N N . GLU A 1 86 ? 18.417 -6.113 -35.050 1.00 54.06 86 GLU A N 1
ATOM 682 C CA . GLU A 1 86 ? 17.839 -5.180 -36.031 1.00 54.06 86 GLU A CA 1
ATOM 683 C C . GLU A 1 86 ? 18.669 -5.078 -37.323 1.00 54.06 86 GLU A C 1
ATOM 685 O O . GLU A 1 86 ? 18.098 -5.058 -38.420 1.00 54.06 86 GLU A O 1
ATOM 690 N N . ASP A 1 87 ? 20.002 -5.079 -37.219 1.00 55.16 87 ASP A N 1
ATOM 691 C CA . ASP A 1 87 ? 20.895 -5.018 -38.385 1.00 55.16 87 ASP A CA 1
ATOM 692 C C . ASP A 1 87 ? 20.860 -6.318 -39.206 1.00 55.16 87 ASP A C 1
ATOM 694 O O . ASP A 1 87 ? 20.840 -6.284 -40.440 1.00 55.16 87 ASP A O 1
ATOM 698 N N . HIS A 1 88 ? 20.736 -7.473 -38.543 1.00 53.00 88 HIS A N 1
ATOM 699 C CA . HIS A 1 88 ? 20.592 -8.767 -39.218 1.00 53.00 88 HIS A CA 1
ATOM 700 C C . HIS A 1 88 ? 19.215 -8.990 -39.865 1.00 53.00 88 HIS A C 1
ATOM 702 O O . HIS A 1 88 ? 19.105 -9.762 -40.822 1.00 53.00 88 HIS A O 1
ATOM 708 N N . ARG A 1 89 ? 18.149 -8.326 -39.397 1.00 55.91 89 ARG A N 1
ATOM 709 C CA . ARG A 1 89 ? 16.820 -8.429 -40.029 1.00 55.91 89 ARG A CA 1
ATOM 710 C C . ARG A 1 89 ? 16.760 -7.682 -41.355 1.00 55.91 89 ARG A C 1
ATOM 712 O O . ARG A 1 89 ? 16.253 -8.241 -42.320 1.00 55.91 89 ARG A O 1
ATOM 719 N N . LYS A 1 90 ? 17.345 -6.482 -41.455 1.00 54.66 90 LYS A N 1
ATOM 720 C CA . LYS A 1 90 ? 17.353 -5.695 -42.707 1.00 54.66 90 LYS A CA 1
ATOM 721 C C . LYS A 1 90 ? 18.048 -6.405 -43.874 1.00 54.66 90 LYS A C 1
ATOM 723 O O . LYS A 1 90 ? 17.683 -6.167 -45.021 1.00 54.66 90 LYS A O 1
ATOM 728 N N . GLN A 1 91 ? 19.007 -7.287 -43.595 1.00 54.28 91 GLN A N 1
ATOM 729 C CA . GLN A 1 91 ? 19.747 -8.031 -44.621 1.00 54.28 91 GLN A CA 1
ATOM 730 C C . GLN A 1 91 ? 18.974 -9.231 -45.201 1.00 54.28 91 GLN A C 1
ATOM 732 O O . GLN A 1 91 ? 19.301 -9.675 -46.297 1.00 54.28 91 GLN A O 1
ATOM 737 N N . ASN A 1 92 ? 17.928 -9.725 -44.523 1.00 52.78 92 ASN A N 1
ATOM 738 C CA . ASN A 1 92 ? 17.173 -10.921 -44.930 1.00 52.78 92 ASN A CA 1
ATOM 739 C C . ASN A 1 92 ? 15.846 -10.626 -45.664 1.00 52.78 92 ASN A C 1
ATOM 741 O O . ASN A 1 92 ? 15.146 -11.556 -46.051 1.00 52.78 92 ASN A O 1
ATOM 745 N N . LEU A 1 93 ? 15.484 -9.354 -45.889 1.00 54.19 93 LEU A N 1
ATOM 746 C CA . LEU A 1 93 ? 14.240 -8.989 -46.597 1.00 54.19 93 LEU A CA 1
ATOM 747 C C . LEU A 1 93 ? 14.305 -9.185 -48.124 1.00 54.19 93 LEU A C 1
ATOM 749 O O . LEU A 1 93 ? 13.292 -9.018 -48.800 1.00 54.19 93 LEU A O 1
ATOM 753 N N . ALA A 1 94 ? 15.472 -9.510 -48.685 1.00 54.09 94 ALA A N 1
ATOM 754 C CA . ALA A 1 94 ? 15.651 -9.553 -50.133 1.00 54.09 94 ALA A CA 1
ATOM 755 C C . ALA A 1 94 ? 15.160 -10.853 -50.802 1.00 54.09 94 ALA A C 1
ATOM 757 O O . ALA A 1 94 ? 15.036 -10.849 -52.022 1.00 54.09 94 ALA A O 1
ATOM 758 N N . ASP A 1 95 ? 14.869 -11.933 -50.055 1.00 57.12 95 ASP A N 1
ATOM 759 C CA . ASP A 1 95 ? 14.776 -13.271 -50.673 1.00 57.12 95 ASP A CA 1
ATOM 760 C C . ASP A 1 95 ? 13.747 -14.256 -50.065 1.00 57.12 95 ASP A C 1
ATOM 762 O O . ASP A 1 95 ? 13.963 -15.465 -50.058 1.00 57.12 95 ASP A O 1
ATOM 766 N N . SER A 1 96 ? 12.588 -13.781 -49.588 1.00 56.25 96 SER A N 1
ATOM 767 C CA . SER A 1 96 ? 11.500 -14.682 -49.149 1.00 56.25 96 SER A CA 1
ATOM 768 C C . SER A 1 96 ? 10.267 -14.571 -50.040 1.00 56.25 96 SER A C 1
ATOM 770 O O . SER A 1 96 ? 9.405 -13.709 -49.859 1.00 56.25 96 SER A O 1
ATOM 772 N N . SER A 1 97 ? 10.177 -15.485 -51.007 1.00 60.72 97 SER A N 1
ATOM 773 C CA . SER A 1 97 ? 8.996 -15.713 -51.852 1.00 60.72 97 SER A CA 1
ATOM 774 C C . SER A 1 97 ? 7.889 -16.530 -51.159 1.00 60.72 97 SER A C 1
ATOM 776 O O . SER A 1 97 ? 6.838 -16.735 -51.760 1.00 60.72 97 SER A O 1
ATOM 778 N N . ASP A 1 98 ? 8.093 -16.932 -49.897 1.00 73.81 98 ASP A N 1
ATOM 779 C CA . ASP A 1 98 ? 7.230 -17.857 -49.141 1.00 73.81 98 ASP A CA 1
ATOM 780 C C . ASP A 1 98 ? 6.820 -17.312 -47.750 1.00 73.81 98 ASP A C 1
ATOM 782 O O . ASP A 1 98 ? 6.720 -18.048 -46.771 1.00 73.81 98 ASP A O 1
ATOM 786 N N . ASP A 1 99 ? 6.636 -15.992 -47.623 1.00 80.12 99 ASP A N 1
ATOM 787 C CA . ASP A 1 99 ? 6.230 -15.364 -46.355 1.00 80.12 99 ASP A CA 1
ATOM 788 C C . ASP A 1 99 ? 4.699 -15.160 -46.280 1.00 80.12 99 ASP A C 1
ATOM 790 O O . ASP A 1 99 ? 4.156 -14.366 -47.063 1.00 80.12 99 ASP A O 1
ATOM 794 N N . PRO A 1 100 ? 3.974 -15.854 -45.376 1.00 86.00 100 PRO A N 1
ATOM 795 C CA . PRO A 1 100 ? 2.521 -15.761 -45.286 1.00 86.00 100 PRO A CA 1
ATOM 796 C C . PRO A 1 100 ? 2.050 -14.394 -44.770 1.00 86.00 100 PRO A C 1
ATOM 798 O O . PRO A 1 100 ? 2.665 -13.769 -43.902 1.00 86.00 100 PRO A O 1
ATOM 801 N N . LEU A 1 101 ? 0.901 -13.945 -45.284 1.00 87.81 101 LEU A N 1
ATOM 802 C CA . LEU A 1 101 ? 0.192 -12.776 -44.765 1.00 87.81 101 LEU A CA 1
ATOM 803 C C . LEU A 1 101 ? -0.567 -13.163 -43.491 1.00 87.81 101 LEU A C 1
ATOM 805 O O . LEU A 1 101 ? -1.328 -14.129 -43.494 1.00 87.81 101 LEU A O 1
ATOM 809 N N . VAL A 1 102 ? -0.377 -12.398 -42.419 1.00 89.81 102 VAL A N 1
ATOM 810 C CA . VAL A 1 102 ? -0.980 -12.639 -41.106 1.00 89.81 102 VAL A CA 1
ATOM 811 C C . VAL A 1 102 ? -1.749 -11.395 -40.658 1.00 89.81 102 VAL A C 1
ATOM 813 O O . VAL A 1 102 ? -1.293 -10.259 -40.819 1.00 89.81 102 VAL A O 1
ATOM 816 N N . GLU A 1 103 ? -2.937 -11.612 -40.102 1.00 92.50 103 GLU A N 1
ATOM 817 C CA . GLU A 1 103 ? -3.742 -10.573 -39.461 1.00 92.50 103 GLU A CA 1
ATOM 818 C C . GLU A 1 103 ? -3.263 -10.365 -38.020 1.00 92.50 103 GLU A C 1
ATOM 820 O O . GLU A 1 103 ? -3.096 -11.325 -37.268 1.00 92.50 103 GLU A O 1
ATOM 825 N N . TYR A 1 104 ? -3.024 -9.113 -37.631 1.00 89.25 104 TYR A N 1
ATOM 826 C CA . TYR A 1 104 ? -2.637 -8.750 -36.269 1.00 89.25 104 TYR A CA 1
ATOM 827 C C . TYR A 1 104 ? -3.356 -7.480 -35.807 1.00 89.25 104 TYR A C 1
ATOM 829 O O . TYR A 1 104 ? -3.797 -6.660 -36.618 1.00 89.25 104 TYR A O 1
ATOM 837 N N . GLU A 1 105 ? -3.474 -7.314 -34.493 1.00 91.75 105 GLU A N 1
ATOM 838 C CA . GLU A 1 105 ? -3.990 -6.093 -33.880 1.00 91.75 105 GLU A CA 1
ATOM 839 C C . GLU A 1 105 ? -2.835 -5.124 -33.596 1.00 91.75 105 GLU A C 1
ATOM 841 O O . GLU A 1 105 ? -1.862 -5.461 -32.928 1.00 91.75 105 GLU A O 1
ATOM 846 N N . ASP A 1 106 ? -2.932 -3.916 -34.149 1.00 87.56 106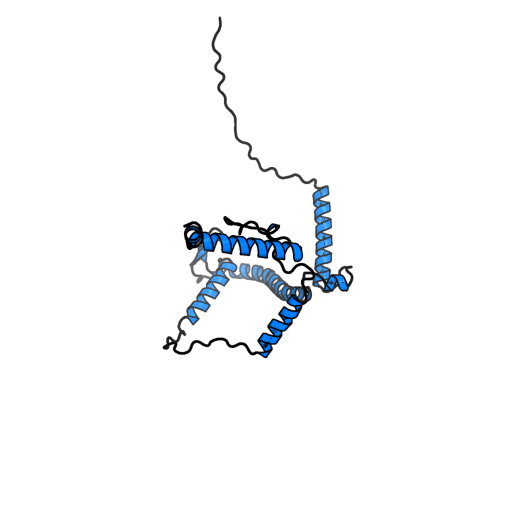 ASP A N 1
ATOM 847 C CA . ASP A 1 106 ? -2.012 -2.802 -33.891 1.00 87.56 106 ASP A CA 1
ATOM 848 C C . ASP A 1 106 ? -2.237 -2.223 -32.476 1.00 87.56 106 ASP A C 1
ATOM 850 O O . ASP A 1 106 ? -3.285 -2.437 -31.871 1.00 87.56 106 ASP A O 1
ATOM 854 N N . GLU A 1 107 ? -1.320 -1.392 -31.972 1.00 86.75 107 GLU A N 1
ATOM 855 C CA . GLU A 1 107 ? -1.372 -0.774 -30.628 1.00 86.75 107 GLU A CA 1
ATOM 856 C C . GLU A 1 107 ? -2.647 0.057 -30.377 1.00 86.75 107 GLU A C 1
ATOM 858 O O . GLU A 1 107 ? -3.031 0.345 -29.244 1.00 86.75 107 GLU A O 1
ATOM 863 N N . PHE A 1 108 ? -3.322 0.445 -31.459 1.00 86.94 108 PHE A N 1
ATOM 864 C CA . PHE A 1 108 ? -4.584 1.181 -31.454 1.00 86.94 108 PHE A CA 1
ATOM 865 C C . PHE A 1 108 ? -5.826 0.273 -31.500 1.00 86.94 108 PHE A C 1
ATOM 867 O O . PHE A 1 108 ? -6.930 0.776 -31.709 1.00 86.94 108 PHE A O 1
ATOM 874 N N . GLY A 1 109 ? -5.661 -1.048 -31.370 1.00 88.94 109 GLY A N 1
ATOM 875 C CA . GLY A 1 109 ? -6.745 -2.033 -31.433 1.00 88.94 109 GLY A CA 1
ATOM 876 C C . GLY A 1 109 ? -7.394 -2.149 -32.815 1.00 88.94 109 GLY A C 1
ATOM 877 O O . GLY A 1 109 ? -8.570 -2.482 -32.928 1.00 88.94 109 GLY A O 1
ATOM 878 N N . ARG A 1 110 ? -6.664 -1.806 -33.883 1.00 93.69 110 ARG A N 1
ATOM 879 C CA . ARG A 1 110 ? -7.129 -1.950 -35.272 1.00 93.69 110 ARG A CA 1
ATOM 880 C C . ARG A 1 110 ? -6.526 -3.212 -35.865 1.00 93.69 110 ARG A C 1
ATOM 882 O O . ARG A 1 110 ? -5.317 -3.402 -35.757 1.00 93.69 110 ARG A O 1
ATOM 889 N N . THR A 1 111 ? -7.331 -4.006 -36.557 1.00 93.19 111 THR A N 1
ATOM 890 C CA . THR A 1 111 ? -6.843 -5.167 -37.303 1.00 93.19 111 THR A CA 1
ATOM 891 C C . THR A 1 111 ? -6.143 -4.715 -38.586 1.00 93.19 111 THR A C 1
ATOM 893 O O . THR A 1 111 ? -6.674 -3.920 -39.366 1.00 93.19 111 THR A O 1
ATOM 896 N N . ARG A 1 112 ? -4.907 -5.175 -38.793 1.00 89.88 112 ARG A N 1
ATOM 897 C CA . ARG A 1 112 ? -4.106 -4.917 -39.997 1.00 89.88 112 ARG A CA 1
ATOM 898 C C . ARG A 1 112 ? -3.514 -6.226 -40.512 1.00 89.88 112 ARG A C 1
ATOM 900 O O . ARG A 1 112 ? -3.193 -7.119 -39.738 1.00 89.88 112 ARG A O 1
ATOM 907 N N . THR A 1 113 ? -3.349 -6.320 -41.827 1.00 90.94 113 THR A N 1
ATOM 908 C CA . THR A 1 113 ? -2.672 -7.438 -42.499 1.00 90.94 113 THR A CA 1
ATOM 909 C C . THR A 1 113 ? -1.235 -7.042 -42.823 1.00 90.94 113 THR A C 1
ATOM 911 O O . THR A 1 113 ? -1.028 -6.034 -43.504 1.00 90.94 113 THR A O 1
ATOM 914 N N . ALA A 1 114 ? -0.257 -7.828 -42.380 1.00 89.31 114 ALA A N 1
ATOM 915 C CA . ALA A 1 114 ? 1.152 -7.674 -42.752 1.00 89.31 114 ALA A CA 1
ATOM 916 C C . ALA A 1 114 ? 1.797 -9.046 -42.979 1.00 89.31 114 ALA A C 1
ATOM 918 O O . ALA A 1 114 ? 1.234 -10.076 -42.610 1.00 89.31 114 ALA A O 1
ATOM 919 N N . ARG A 1 115 ? 2.970 -9.080 -43.614 1.00 89.25 115 ARG A N 1
ATOM 920 C CA . ARG A 1 115 ? 3.745 -10.320 -43.745 1.00 89.25 115 ARG A CA 1
ATOM 921 C C . ARG A 1 115 ? 4.276 -10.769 -42.384 1.00 89.25 115 ARG A C 1
ATOM 923 O O . ARG A 1 115 ? 4.599 -9.916 -41.558 1.00 89.25 115 ARG A O 1
ATOM 930 N N . LYS A 1 116 ? 4.418 -12.080 -42.149 1.00 84.75 116 LYS A N 1
ATOM 931 C CA . LYS A 1 116 ? 4.891 -12.610 -40.855 1.00 84.75 116 LYS A CA 1
ATOM 932 C C . LYS A 1 116 ? 6.268 -12.056 -40.472 1.00 84.75 116 LYS A C 1
ATOM 934 O O . LYS A 1 116 ? 6.502 -11.795 -39.292 1.00 84.75 116 LYS A O 1
ATOM 939 N N . SER A 1 117 ? 7.156 -11.814 -41.441 1.00 83.75 117 SER A N 1
ATOM 940 C CA . SER A 1 117 ? 8.470 -11.198 -41.183 1.00 83.75 117 SER A CA 1
ATOM 941 C C . SER A 1 117 ? 8.423 -9.705 -40.829 1.00 83.75 117 SER A C 1
ATOM 943 O O . SER A 1 117 ? 9.307 -9.217 -40.122 1.00 83.75 117 SER A O 1
ATOM 945 N N . GLU A 1 118 ? 7.394 -8.989 -41.285 1.00 83.81 118 GLU A N 1
ATOM 946 C CA . GLU A 1 118 ? 7.199 -7.547 -41.068 1.00 83.81 118 GLU A CA 1
ATOM 947 C C . GLU A 1 118 ? 6.429 -7.240 -39.777 1.00 83.81 118 GLU A C 1
ATOM 949 O O . GLU A 1 118 ? 6.313 -6.081 -39.373 1.00 83.81 118 GLU A O 1
ATOM 954 N N . LEU A 1 119 ? 5.904 -8.273 -39.114 1.00 85.94 119 LEU A N 1
ATOM 955 C CA . LEU A 1 119 ? 5.209 -8.129 -37.848 1.00 85.94 119 LEU A CA 1
ATOM 956 C C . LEU A 1 119 ? 6.147 -7.592 -36.752 1.00 85.94 119 LEU A C 1
ATOM 958 O O . LEU A 1 119 ? 7.269 -8.090 -36.586 1.00 85.94 119 LEU A O 1
ATOM 962 N N . PRO A 1 120 ? 5.681 -6.631 -35.932 1.00 84.25 120 PRO A N 1
ATOM 963 C CA . PRO A 1 120 ? 6.404 -6.216 -34.739 1.00 84.25 120 PRO A CA 1
ATOM 964 C C . PRO A 1 120 ? 6.774 -7.409 -33.841 1.00 84.25 120 PRO A C 1
ATOM 966 O O . PRO A 1 120 ? 6.000 -8.346 -33.643 1.00 84.25 120 PRO A O 1
ATOM 969 N N . ARG A 1 121 ? 7.967 -7.387 -33.237 1.00 77.31 121 ARG A N 1
ATOM 970 C CA . ARG A 1 121 ? 8.456 -8.522 -32.430 1.00 77.31 121 ARG A CA 1
ATOM 971 C C . ARG A 1 121 ? 7.547 -8.841 -31.231 1.00 77.31 121 ARG A C 1
ATOM 973 O O . ARG A 1 121 ? 7.466 -10.004 -30.838 1.00 77.31 121 ARG A O 1
ATOM 980 N N . HIS A 1 122 ? 6.849 -7.843 -30.679 1.00 79.81 122 HIS A N 1
ATOM 981 C CA . HIS A 1 122 ? 5.894 -8.045 -29.585 1.00 79.81 122 HIS A CA 1
ATOM 982 C C . HIS A 1 122 ? 4.707 -8.920 -30.017 1.00 79.81 122 HIS A C 1
ATOM 984 O O . HIS A 1 122 ? 4.436 -9.916 -29.348 1.00 79.81 122 HIS A O 1
ATOM 990 N N . VAL A 1 123 ? 4.101 -8.656 -31.183 1.00 83.56 123 VAL A N 1
ATOM 991 C CA . VAL A 1 123 ? 3.012 -9.498 -31.714 1.00 83.56 123 VAL A CA 1
ATOM 992 C C . VAL A 1 123 ? 3.511 -10.876 -32.157 1.00 83.56 123 VAL A C 1
ATOM 994 O O . VAL A 1 123 ? 2.830 -11.878 -31.959 1.00 83.56 123 VAL A O 1
ATOM 997 N N . HIS A 1 124 ? 4.742 -10.971 -32.670 1.00 78.31 124 HIS A N 1
ATOM 998 C CA . HIS A 1 124 ? 5.338 -12.258 -33.039 1.00 78.31 124 HIS A CA 1
ATOM 999 C C .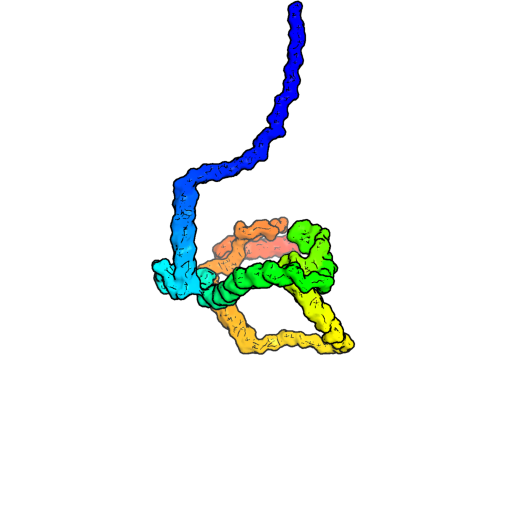 HIS A 1 124 ? 5.538 -13.174 -31.812 1.00 78.31 124 HIS A C 1
ATOM 1001 O 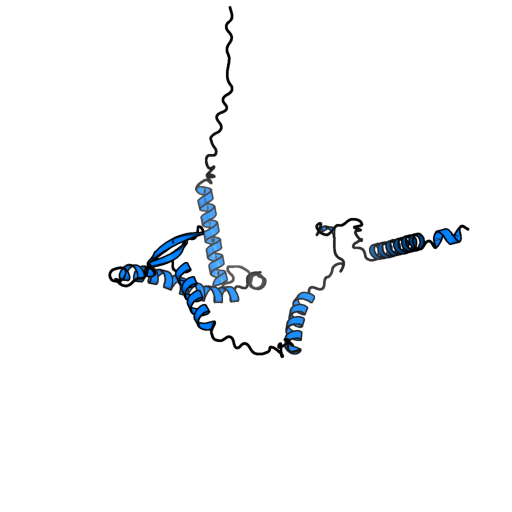O . HIS A 1 124 ? 5.366 -14.391 -31.904 1.00 78.31 124 HIS A O 1
ATOM 1007 N N . ARG A 1 125 ? 5.897 -12.614 -30.647 1.00 78.88 125 ARG A N 1
ATOM 1008 C CA . ARG A 1 125 ? 6.051 -13.378 -29.395 1.00 78.88 125 ARG A CA 1
ATOM 1009 C C . ARG A 1 125 ? 4.707 -13.872 -28.861 1.00 78.88 125 ARG A C 1
ATOM 1011 O O . ARG A 1 125 ? 4.636 -14.962 -28.300 1.00 78.88 125 ARG A O 1
ATOM 1018 N N . GLU A 1 126 ? 3.656 -13.075 -29.013 1.00 78.81 126 GLU A N 1
ATOM 1019 C CA . GLU A 1 126 ? 2.297 -13.460 -28.624 1.00 78.81 126 GLU A CA 1
ATOM 1020 C C . GLU A 1 126 ? 1.770 -14.606 -29.489 1.00 78.81 126 GLU A C 1
ATOM 1022 O O . GLU A 1 126 ? 1.245 -15.577 -28.946 1.00 78.81 126 GLU A O 1
ATOM 1027 N N . GLN A 1 127 ? 2.007 -14.560 -30.803 1.00 75.12 127 GLN A N 1
ATOM 1028 C CA . GLN A 1 127 ? 1.641 -15.647 -31.716 1.00 75.12 127 GLN A CA 1
ATOM 1029 C C . GLN A 1 127 ? 2.375 -16.954 -31.393 1.00 75.12 127 GLN A C 1
ATOM 1031 O O . GLN A 1 127 ? 1.741 -18.001 -31.321 1.00 75.12 127 GLN A O 1
ATOM 1036 N N . GLN A 1 128 ? 3.679 -16.901 -31.098 1.00 74.44 128 GLN A N 1
ATOM 1037 C CA . GLN A 1 128 ? 4.436 -18.092 -30.683 1.00 74.44 128 GLN A CA 1
ATOM 1038 C C . GLN A 1 128 ? 3.892 -18.708 -29.389 1.00 74.44 128 GLN A C 1
ATOM 1040 O O . GLN A 1 128 ? 3.722 -19.920 -29.310 1.00 74.44 128 GLN A O 1
ATOM 1045 N N . LYS A 1 129 ? 3.565 -17.881 -28.388 1.00 75.00 129 LYS A N 1
ATOM 1046 C CA . LYS A 1 129 ? 2.955 -18.361 -27.138 1.00 75.00 129 LYS A CA 1
ATOM 1047 C C . LYS A 1 129 ? 1.572 -18.973 -27.366 1.00 75.00 129 LYS A C 1
ATOM 1049 O O . LYS A 1 129 ? 1.211 -19.931 -26.686 1.00 75.00 129 LYS A O 1
ATOM 1054 N N . ALA A 1 130 ? 0.789 -18.417 -28.289 1.00 69.44 130 ALA A N 1
ATOM 1055 C CA . ALA A 1 130 ? -0.514 -18.960 -28.652 1.00 69.44 130 ALA A CA 1
ATOM 1056 C C . ALA A 1 130 ? -0.386 -20.324 -29.359 1.00 69.44 130 ALA A C 1
ATOM 1058 O O . ALA A 1 130 ? -1.106 -21.257 -29.005 1.00 69.44 130 ALA A O 1
ATOM 1059 N N . GLU A 1 131 ? 0.562 -20.466 -30.292 1.00 66.88 131 GLU A N 1
ATOM 1060 C CA . GLU A 1 131 ? 0.863 -21.730 -30.985 1.00 66.88 131 GLU A CA 1
ATOM 1061 C C . GLU A 1 131 ? 1.351 -22.818 -30.005 1.00 66.88 131 GLU A C 1
ATOM 1063 O O . GLU A 1 131 ? 0.874 -23.955 -30.034 1.00 66.88 131 GLU A O 1
ATOM 1068 N N . GLU A 1 132 ? 2.246 -22.462 -29.080 1.00 63.91 132 GLU A N 1
ATOM 1069 C CA . GLU A 1 132 ? 2.794 -23.374 -28.068 1.00 63.91 132 GLU A CA 1
ATOM 1070 C C . GLU A 1 132 ? 1.709 -23.865 -27.092 1.00 63.91 132 GLU A C 1
ATOM 1072 O O . GLU A 1 132 ? 1.616 -25.061 -26.806 1.00 63.91 132 GLU A O 1
ATOM 1077 N N . ASN A 1 133 ? 0.809 -22.973 -26.664 1.00 60.25 133 ASN A N 1
ATOM 1078 C CA . ASN A 1 133 ? -0.335 -23.330 -25.823 1.00 60.25 133 ASN A CA 1
ATOM 1079 C C . ASN A 1 133 ? -1.365 -24.217 -26.541 1.00 60.25 133 ASN A C 1
ATOM 1081 O O . ASN A 1 133 ? -1.926 -25.111 -25.909 1.00 60.25 133 ASN A O 1
ATOM 1085 N N . SER A 1 134 ? -1.597 -24.015 -27.842 1.00 59.81 134 SER A N 1
ATOM 1086 C CA . SER A 1 134 ? -2.541 -24.835 -28.619 1.00 59.81 134 SER A CA 1
ATOM 1087 C C . SER A 1 134 ? -2.054 -26.282 -28.776 1.00 59.81 134 SER A C 1
ATOM 1089 O O . SER A 1 134 ? -2.840 -27.222 -28.670 1.00 59.81 134 SER A O 1
ATOM 1091 N N . SER A 1 135 ? -0.743 -26.490 -28.933 1.00 57.84 135 SER A N 1
ATOM 1092 C CA . SER A 1 135 ? -0.159 -27.837 -29.043 1.00 57.84 135 SER A CA 1
ATOM 1093 C C . SER A 1 135 ? -0.290 -28.689 -27.769 1.00 57.84 135 SER A C 1
ATOM 1095 O O . SER A 1 135 ? -0.243 -29.918 -27.836 1.00 57.84 135 SER A O 1
ATOM 1097 N N . ASN A 1 136 ? -0.498 -28.050 -26.614 1.00 54.09 136 ASN A N 1
ATOM 1098 C CA . ASN A 1 136 ? -0.595 -28.702 -25.307 1.00 54.09 136 ASN A CA 1
ATOM 1099 C C . ASN A 1 136 ? -2.047 -29.002 -24.884 1.00 54.09 136 ASN A C 1
ATOM 1101 O O . ASN A 1 136 ? -2.281 -29.656 -23.867 1.00 54.09 136 ASN A O 1
ATOM 1105 N N . GLU A 1 137 ? -3.036 -28.553 -25.663 1.00 54.75 137 GLU A N 1
ATOM 1106 C CA . GLU A 1 137 ? -4.463 -28.685 -25.344 1.00 54.75 137 GLU A CA 1
ATOM 1107 C C . GLU A 1 137 ? -4.975 -30.133 -25.486 1.00 54.75 137 GLU A C 1
ATOM 1109 O O . GLU A 1 137 ? -5.956 -30.528 -24.857 1.00 54.75 137 GLU A O 1
ATOM 1114 N N . HIS A 1 138 ? -4.261 -30.978 -26.237 1.00 54.41 138 HIS A N 1
ATOM 1115 C CA . HIS A 1 138 ? -4.652 -32.371 -26.473 1.00 54.41 138 HIS A CA 1
ATOM 1116 C C . HIS A 1 138 ? -4.259 -33.361 -25.360 1.00 54.41 138 HIS A C 1
ATOM 1118 O O . HIS A 1 138 ? -4.609 -34.539 -25.450 1.00 54.41 138 HIS A O 1
ATOM 1124 N N . MET A 1 139 ? -3.575 -32.911 -24.300 1.00 55.06 139 MET A N 1
ATOM 1125 C CA . MET A 1 139 ? -3.140 -33.755 -23.178 1.00 55.06 139 MET A CA 1
ATOM 1126 C C . MET A 1 139 ? -3.905 -33.445 -21.880 1.00 55.06 139 MET A C 1
ATOM 1128 O O . MET A 1 139 ? -3.333 -33.403 -20.793 1.00 55.06 139 MET A O 1
ATOM 1132 N N . VAL A 1 140 ? -5.220 -33.230 -21.970 1.00 62.78 140 VAL A N 1
ATOM 1133 C CA . VAL A 1 140 ? -6.095 -33.130 -20.791 1.00 62.78 140 VAL A CA 1
ATOM 1134 C C . VAL A 1 140 ? -6.841 -34.450 -20.602 1.00 62.78 140 VAL A C 1
ATOM 1136 O O . VAL A 1 140 ? -7.861 -34.723 -21.233 1.00 62.78 140 VAL A O 1
ATOM 1139 N N . THR A 1 141 ? -6.326 -35.298 -19.714 1.00 60.41 141 THR A N 1
ATOM 1140 C CA . THR A 1 141 ? -6.981 -36.551 -19.322 1.00 60.41 141 THR A CA 1
ATOM 1141 C C . THR A 1 141 ? -8.202 -36.251 -18.445 1.00 60.41 141 THR A C 1
ATOM 1143 O O . THR A 1 141 ? -8.067 -36.005 -17.247 1.00 60.41 141 THR A O 1
ATOM 1146 N N . TYR A 1 142 ? -9.409 -36.291 -19.014 1.00 59.88 142 TYR A N 1
ATOM 1147 C CA . TYR A 1 142 ? -10.658 -36.231 -18.245 1.00 59.88 142 TYR A CA 1
ATOM 1148 C C . TYR A 1 142 ? -10.949 -37.593 -17.593 1.00 59.88 142 TYR A C 1
ATOM 1150 O O . TYR A 1 142 ? -11.496 -38.498 -18.217 1.00 59.88 142 TYR A O 1
ATOM 1158 N N . GLY A 1 143 ? -10.570 -37.745 -16.323 1.00 71.06 143 GLY A N 1
ATOM 1159 C CA . GLY A 1 143 ? -11.011 -38.841 -15.452 1.00 71.06 143 GLY A CA 1
ATOM 1160 C C . GLY A 1 143 ? -12.004 -38.350 -14.387 1.00 71.06 143 GLY A C 1
ATOM 1161 O O . GLY A 1 143 ? -12.056 -37.148 -14.118 1.00 71.06 143 GLY A O 1
ATOM 1162 N N . PRO A 1 144 ? -12.793 -39.237 -13.749 1.00 70.06 144 PRO A N 1
ATOM 1163 C CA . PRO A 1 144 ? -13.640 -38.854 -12.621 1.00 70.06 144 PRO A CA 1
ATOM 1164 C C . PRO A 1 144 ? -12.765 -38.303 -11.483 1.00 70.06 144 PRO A C 1
ATOM 1166 O O . PRO A 1 144 ? -11.982 -39.034 -10.877 1.00 70.06 144 PRO A O 1
ATOM 1169 N N . SER A 1 145 ? -12.875 -36.999 -11.206 1.00 67.44 145 SER A N 1
ATOM 1170 C CA . SER A 1 145 ? -12.072 -36.294 -10.200 1.00 67.44 145 SER A CA 1
ATOM 1171 C C . SER A 1 145 ? -12.552 -36.626 -8.780 1.00 67.44 145 SER A C 1
ATOM 1173 O O . SER A 1 145 ? -13.186 -35.818 -8.104 1.00 67.44 145 SER A O 1
ATOM 1175 N N . THR A 1 146 ? -12.297 -37.847 -8.317 1.00 69.94 146 THR A N 1
ATOM 1176 C CA . THR A 1 146 ? -12.674 -38.281 -6.961 1.00 69.94 146 THR A CA 1
ATOM 1177 C C . THR A 1 146 ? -11.665 -37.856 -5.896 1.00 69.94 146 THR A C 1
ATOM 1179 O O . THR A 1 146 ? -11.954 -37.965 -4.707 1.00 69.94 146 THR A O 1
ATOM 1182 N N . ASN A 1 147 ? -10.500 -37.336 -6.293 1.00 71.50 147 ASN A N 1
ATOM 1183 C CA . ASN A 1 147 ? -9.454 -36.907 -5.375 1.00 71.50 147 ASN A CA 1
ATOM 1184 C C . ASN A 1 147 ? -8.927 -35.520 -5.762 1.00 71.50 147 ASN A C 1
ATOM 1186 O O . ASN A 1 147 ? -8.090 -35.386 -6.652 1.00 71.50 147 ASN A O 1
ATOM 1190 N N . PHE A 1 148 ? -9.415 -34.485 -5.077 1.00 76.69 148 PHE A N 1
ATOM 1191 C CA . PHE A 1 148 ? -8.810 -33.158 -5.119 1.00 76.69 148 PHE A CA 1
ATOM 1192 C C . PHE A 1 148 ? -7.670 -33.125 -4.095 1.00 76.69 148 PHE A C 1
ATOM 1194 O O . PHE A 1 148 ? -7.938 -33.299 -2.902 1.00 76.69 148 PHE A O 1
ATOM 1201 N N . PRO A 1 149 ? -6.406 -32.920 -4.500 1.00 77.44 149 PRO A N 1
ATOM 1202 C CA . PRO A 1 149 ? -5.325 -32.771 -3.540 1.00 77.44 149 PRO A CA 1
ATOM 1203 C C . PRO A 1 149 ? -5.560 -31.499 -2.714 1.00 77.44 149 PRO A C 1
ATOM 1205 O O . PRO A 1 149 ? -5.364 -30.381 -3.182 1.00 77.44 149 PRO A O 1
ATOM 1208 N N . VAL A 1 150 ? -5.995 -31.667 -1.464 1.00 80.94 150 VAL A N 1
ATOM 1209 C CA . VAL A 1 150 ? -6.042 -30.571 -0.493 1.00 80.94 150 VAL A CA 1
ATOM 1210 C C . VAL A 1 150 ? -4.609 -30.300 -0.055 1.00 80.94 150 VAL A C 1
ATOM 1212 O O . VAL A 1 150 ? -3.992 -31.136 0.608 1.00 80.94 150 VAL A O 1
ATOM 1215 N N . TYR A 1 151 ? -4.077 -29.137 -0.427 1.00 82.62 151 TYR A N 1
ATOM 1216 C CA . TYR A 1 151 ? -2.754 -28.700 0.002 1.00 82.62 151 TYR A CA 1
ATOM 1217 C C . TYR A 1 151 ? -2.679 -28.661 1.536 1.00 82.62 151 TYR A C 1
ATOM 1219 O O . TYR A 1 151 ? -3.345 -27.859 2.195 1.00 82.62 151 TYR A O 1
ATOM 1227 N N . LYS A 1 152 ? -1.867 -29.552 2.111 1.00 81.12 152 LYS A N 1
ATOM 1228 C CA . LYS A 1 152 ? -1.519 -29.575 3.534 1.00 81.12 152 LYS A CA 1
ATOM 1229 C C . LYS A 1 152 ? -0.059 -29.138 3.647 1.00 81.12 152 LYS A C 1
ATOM 1231 O O . LYS A 1 152 ? 0.813 -29.985 3.464 1.00 81.12 152 LYS A O 1
ATOM 1236 N N . PRO A 1 153 ? 0.224 -27.846 3.892 1.00 79.00 153 PRO A N 1
ATOM 1237 C CA . PRO A 1 153 ? 1.601 -27.392 4.023 1.00 79.00 153 PRO A CA 1
ATOM 1238 C C . PRO A 1 153 ? 2.274 -28.101 5.198 1.00 79.00 153 PRO A C 1
ATOM 1240 O O . PRO A 1 153 ? 1.640 -28.346 6.231 1.00 79.00 153 PRO A O 1
ATOM 1243 N N . ASP A 1 154 ? 3.559 -28.400 5.033 1.00 84.81 154 ASP A N 1
ATOM 1244 C CA . ASP A 1 154 ? 4.408 -28.965 6.078 1.00 84.81 154 ASP A CA 1
ATOM 1245 C C . ASP A 1 154 ? 4.390 -28.033 7.311 1.00 84.81 154 ASP A C 1
ATOM 1247 O O . ASP A 1 154 ? 4.570 -26.816 7.161 1.00 84.81 154 ASP A O 1
ATOM 1251 N N . PRO A 1 155 ? 4.153 -28.551 8.534 1.00 75.25 155 PRO A N 1
ATOM 1252 C CA . PRO A 1 155 ? 4.162 -27.741 9.751 1.00 75.25 155 PRO A CA 1
ATOM 1253 C C . PRO A 1 155 ? 5.455 -26.934 9.926 1.00 75.25 155 PRO A C 1
ATOM 1255 O O . PRO A 1 155 ? 5.400 -25.830 10.463 1.00 75.25 155 PRO A O 1
ATOM 1258 N N . THR A 1 156 ? 6.597 -27.427 9.436 1.00 74.31 156 THR A N 1
ATOM 1259 C CA . THR A 1 156 ? 7.877 -26.707 9.499 1.00 74.31 156 THR A CA 1
ATOM 1260 C C . THR A 1 156 ? 7.922 -25.515 8.540 1.00 74.31 156 THR A C 1
ATOM 1262 O O . THR A 1 156 ? 8.415 -24.448 8.906 1.00 74.31 156 THR A O 1
ATOM 1265 N N . GLN A 1 157 ? 7.347 -25.647 7.341 1.00 74.69 157 GLN A N 1
ATOM 1266 C CA . GLN A 1 157 ? 7.207 -24.547 6.384 1.00 74.69 157 GLN A CA 1
ATOM 1267 C C . GLN A 1 157 ? 6.220 -23.504 6.901 1.00 74.69 157 GLN A C 1
ATOM 1269 O O . GLN A 1 157 ? 6.530 -22.316 6.900 1.00 74.69 157 GLN A O 1
ATOM 1274 N N . ARG A 1 158 ? 5.085 -23.944 7.459 1.00 72.06 158 ARG A N 1
ATOM 1275 C CA . ARG A 1 158 ? 4.120 -23.049 8.106 1.00 72.06 158 ARG A CA 1
ATOM 1276 C C . ARG A 1 158 ? 4.755 -22.309 9.285 1.00 72.06 158 ARG A C 1
ATOM 1278 O O . ARG A 1 158 ? 4.523 -21.117 9.430 1.00 72.06 158 ARG A O 1
ATOM 1285 N N . ALA A 1 159 ? 5.576 -22.974 10.097 1.00 69.62 159 ALA A N 1
ATOM 1286 C CA . ALA A 1 159 ? 6.300 -22.337 11.196 1.00 69.62 159 ALA A CA 1
ATOM 1287 C C . ALA A 1 159 ? 7.361 -21.340 10.707 1.00 69.62 159 ALA A C 1
ATOM 1289 O O . ALA A 1 159 ? 7.536 -20.309 11.338 1.00 69.62 159 ALA A O 1
ATOM 1290 N N . ARG A 1 160 ? 8.031 -21.583 9.572 1.00 72.44 160 ARG A N 1
ATOM 1291 C CA . ARG A 1 160 ? 8.949 -20.608 8.952 1.00 72.44 160 ARG A CA 1
ATOM 1292 C C . ARG A 1 160 ? 8.212 -19.409 8.367 1.00 72.44 160 ARG A C 1
ATOM 1294 O O . ARG A 1 160 ? 8.632 -18.281 8.574 1.00 72.44 160 ARG A O 1
ATOM 1301 N N . GLU A 1 161 ? 7.096 -19.630 7.681 1.00 66.94 161 GLU A N 1
ATOM 1302 C CA . GLU A 1 161 ? 6.240 -18.550 7.182 1.00 66.94 161 GLU A CA 1
ATOM 1303 C C . GLU A 1 161 ? 5.644 -17.730 8.328 1.00 66.94 161 GLU A C 1
ATOM 1305 O O . GLU A 1 161 ? 5.607 -16.506 8.256 1.00 66.94 161 GLU A O 1
ATOM 1310 N N . MET A 1 162 ? 5.195 -18.389 9.398 1.00 60.00 162 MET A N 1
ATOM 1311 C CA . MET A 1 162 ? 4.685 -17.728 10.598 1.00 60.00 162 MET A CA 1
ATOM 1312 C C . MET A 1 162 ? 5.807 -17.063 11.397 1.00 60.00 162 MET A C 1
ATOM 1314 O O . MET A 1 162 ? 5.606 -15.952 11.849 1.00 60.00 162 MET A O 1
ATOM 1318 N N . GLY A 1 163 ? 6.998 -17.652 11.489 1.00 61.03 163 GLY A N 1
ATOM 1319 C CA . GLY A 1 163 ? 8.176 -17.060 12.133 1.00 61.03 163 GLY A CA 1
ATOM 1320 C C . GLY A 1 163 ? 8.737 -15.858 11.363 1.00 61.03 163 GLY A C 1
ATOM 1321 O O . GLY A 1 163 ? 9.140 -14.862 11.952 1.00 61.03 163 GLY A O 1
ATOM 1322 N N . ASN A 1 164 ? 8.652 -15.870 10.032 1.00 56.81 164 ASN A N 1
ATOM 1323 C CA . ASN A 1 164 ? 8.921 -14.690 9.206 1.00 56.81 164 ASN A CA 1
ATOM 1324 C C . ASN A 1 164 ? 7.816 -13.630 9.359 1.00 56.81 164 ASN A C 1
ATOM 1326 O O . ASN A 1 164 ? 8.100 -12.434 9.329 1.00 56.81 164 ASN A O 1
ATOM 1330 N N . LYS A 1 165 ? 6.562 -14.044 9.601 1.00 52.12 165 LYS A N 1
ATOM 1331 C CA . LYS A 1 165 ? 5.500 -13.136 10.063 1.00 52.12 165 LYS A CA 1
ATOM 1332 C C . LYS A 1 165 ? 5.713 -12.683 11.504 1.00 52.12 165 LYS A C 1
ATOM 1334 O O . LYS A 1 165 ? 5.252 -11.601 11.823 1.00 52.12 165 LYS A O 1
ATOM 1339 N N . GLU A 1 166 ? 6.432 -13.412 12.353 1.00 47.12 166 GLU A N 1
ATOM 1340 C CA . GLU A 1 166 ? 6.845 -12.946 13.682 1.00 47.12 166 GLU A CA 1
ATOM 1341 C C . GLU A 1 166 ? 7.925 -11.863 13.586 1.00 47.12 166 GLU A C 1
ATOM 1343 O O . GLU A 1 166 ? 7.956 -10.976 14.429 1.00 47.12 166 GLU A O 1
ATOM 1348 N N . GLY A 1 167 ? 8.714 -11.825 12.507 1.00 46.38 167 GLY A N 1
ATOM 1349 C CA . GLY A 1 167 ? 9.518 -10.654 12.127 1.00 46.38 167 GLY A CA 1
ATOM 1350 C C . GLY A 1 167 ? 8.686 -9.420 11.732 1.00 46.38 167 GLY A C 1
ATOM 1351 O O . GLY A 1 167 ? 9.165 -8.297 11.834 1.00 46.38 167 GLY A O 1
ATOM 1352 N N . ILE A 1 168 ? 7.424 -9.613 11.331 1.00 48.75 168 ILE A N 1
ATOM 1353 C CA . ILE A 1 168 ? 6.441 -8.545 11.066 1.00 48.75 168 ILE A CA 1
ATOM 1354 C C . ILE A 1 168 ? 5.590 -8.261 12.326 1.00 48.75 168 ILE A C 1
ATOM 1356 O O . ILE A 1 168 ? 5.209 -7.119 12.573 1.00 48.75 168 ILE A O 1
ATOM 1360 N N . ALA A 1 169 ? 5.335 -9.267 13.170 1.00 46.53 169 ALA A N 1
ATOM 1361 C CA . ALA A 1 169 ? 4.612 -9.161 14.442 1.00 46.53 169 ALA A CA 1
ATOM 1362 C C . ALA A 1 169 ? 5.493 -8.631 15.588 1.00 46.53 169 ALA A C 1
ATOM 1364 O O . ALA A 1 169 ? 4.978 -8.158 16.600 1.00 46.53 169 ALA A O 1
ATOM 1365 N N . SER A 1 170 ? 6.818 -8.656 15.421 1.00 44.25 170 SER A N 1
ATOM 1366 C CA . SER A 1 170 ? 7.791 -7.967 16.273 1.00 44.25 170 SER A CA 1
ATOM 1367 C C . SER A 1 170 ? 7.844 -6.461 16.011 1.00 44.25 170 SER A C 1
ATOM 1369 O O . SER A 1 170 ? 8.514 -5.743 16.756 1.00 44.25 170 SER A O 1
ATOM 1371 N N . TYR A 1 171 ? 7.026 -5.943 15.086 1.00 48.31 171 TYR A N 1
ATOM 1372 C CA . TYR A 1 171 ? 6.424 -4.629 15.279 1.00 48.31 171 TYR A CA 1
ATOM 1373 C C . TYR A 1 171 ? 5.440 -4.744 16.447 1.00 48.31 171 TYR A C 1
ATOM 1375 O O . TYR A 1 171 ? 4.222 -4.717 16.277 1.00 48.31 171 TYR A O 1
ATOM 1383 N N . LYS A 1 172 ? 5.989 -4.920 17.659 1.00 49.50 172 LYS A N 1
ATOM 1384 C CA . LYS A 1 172 ? 5.275 -4.705 18.909 1.00 49.50 172 LYS A CA 1
ATOM 1385 C C . LYS A 1 172 ? 4.562 -3.380 18.729 1.00 49.50 172 LYS A C 1
ATOM 1387 O O . LYS A 1 172 ? 5.206 -2.332 18.656 1.00 49.50 172 LYS A O 1
ATOM 1392 N N . ARG A 1 173 ? 3.245 -3.443 18.568 1.00 51.22 173 ARG A N 1
ATOM 1393 C CA . ARG A 1 173 ? 2.384 -2.277 18.477 1.00 51.22 173 ARG A CA 1
ATOM 1394 C C . ARG A 1 173 ? 2.498 -1.605 19.840 1.00 51.22 173 ARG A C 1
ATOM 1396 O O . ARG A 1 173 ? 1.792 -1.927 20.776 1.00 51.22 173 ARG A O 1
ATOM 1403 N N . SER A 1 174 ? 3.480 -0.722 19.983 1.00 51.12 174 SER A N 1
ATOM 1404 C CA . SER A 1 174 ? 3.746 0.042 21.205 1.00 51.12 174 SER A CA 1
ATOM 1405 C C . SER A 1 174 ? 2.714 1.166 21.394 1.00 51.12 174 SER A C 1
ATOM 1407 O O . SER A 1 174 ? 2.974 2.147 22.084 1.00 51.12 174 SER A O 1
ATOM 1409 N N . GLY A 1 175 ? 1.566 1.059 20.728 1.00 58.66 175 GLY A N 1
ATOM 1410 C CA . GLY A 1 175 ? 0.466 2.005 20.774 1.00 58.66 175 GLY A CA 1
ATOM 1411 C C . GLY A 1 175 ? -0.851 1.257 20.959 1.00 58.66 175 GLY A C 1
ATOM 1412 O O . GLY A 1 175 ? -0.874 0.037 20.801 1.00 58.66 175 GLY A O 1
ATOM 1413 N N . PRO A 1 176 ? -1.933 1.979 21.292 1.00 56.84 176 PRO A N 1
ATOM 1414 C CA . PRO A 1 176 ? -3.215 1.377 21.629 1.00 56.84 176 PRO A CA 1
ATOM 1415 C C . PRO A 1 176 ? -3.641 0.409 20.522 1.00 56.84 176 PRO A C 1
ATOM 1417 O O . PRO A 1 176 ? -3.704 0.781 19.349 1.00 56.84 176 PRO A O 1
ATOM 1420 N N . ASP A 1 177 ? -3.951 -0.837 20.891 1.00 68.62 177 ASP A N 1
ATOM 1421 C CA . ASP A 1 177 ? -4.355 -1.920 19.975 1.00 68.62 177 ASP A CA 1
ATOM 1422 C C . ASP A 1 177 ? -5.678 -1.642 19.238 1.00 68.62 177 ASP A C 1
ATOM 1424 O O . ASP A 1 177 ? -6.211 -2.468 18.490 1.00 68.62 177 ASP A O 1
ATOM 1428 N N . HIS A 1 178 ? -6.242 -0.461 19.444 1.00 79.88 178 HIS A N 1
ATOM 1429 C CA . HIS A 1 178 ? -7.572 -0.099 19.037 1.00 79.88 178 HIS A CA 1
ATOM 1430 C C . HIS A 1 178 ? -7.584 0.672 17.721 1.00 79.88 178 HIS A C 1
ATOM 1432 O O . HIS A 1 178 ? -6.816 1.597 17.471 1.00 79.88 178 HIS A O 1
ATOM 1438 N N . PHE A 1 179 ? -8.519 0.279 16.862 1.00 80.62 179 PHE A N 1
ATOM 1439 C CA . PHE A 1 179 ? -8.739 0.910 15.571 1.00 80.62 179 PHE A CA 1
ATOM 1440 C C . PHE A 1 179 ? -9.117 2.398 15.719 1.00 80.62 179 PHE A C 1
ATOM 1442 O O . PHE A 1 179 ? -10.093 2.728 16.399 1.00 80.62 179 PHE A O 1
ATOM 1449 N N . ASP A 1 180 ? -8.376 3.290 15.048 1.00 84.00 180 ASP A N 1
ATOM 1450 C CA . ASP A 1 180 ? -8.732 4.707 14.918 1.00 84.00 180 ASP A CA 1
ATOM 1451 C C . ASP A 1 180 ? -9.558 4.964 13.653 1.00 84.00 180 ASP A C 1
ATOM 1453 O O . ASP A 1 180 ? -9.053 5.056 12.530 1.00 84.00 180 ASP A O 1
ATOM 1457 N N . SER A 1 181 ? -10.850 5.172 13.863 1.00 79.50 181 SER A N 1
ATOM 1458 C CA . SER A 1 181 ? -11.819 5.530 12.833 1.00 79.50 181 SER A CA 1
ATOM 1459 C C . SER A 1 181 ? -11.560 6.867 12.136 1.00 79.50 181 SER A C 1
ATOM 1461 O O . SER A 1 181 ? -12.124 7.121 11.068 1.00 79.50 181 SER A O 1
ATOM 1463 N N . ARG A 1 182 ? -10.769 7.785 12.708 1.00 81.69 182 ARG A N 1
ATOM 1464 C CA . ARG A 1 182 ? -10.503 9.081 12.052 1.00 81.69 182 ARG A CA 1
ATOM 1465 C C . ARG A 1 182 ? -9.796 8.915 10.709 1.00 81.69 182 ARG A C 1
ATOM 1467 O O . ARG A 1 182 ? -10.012 9.734 9.815 1.00 81.69 182 ARG A O 1
ATOM 1474 N N . SER A 1 183 ? -9.013 7.848 10.580 1.00 82.38 183 SER A N 1
ATOM 1475 C CA . SER A 1 183 ? -8.220 7.527 9.395 1.00 82.38 183 SER A CA 1
ATOM 1476 C C . SER A 1 183 ? -9.053 7.021 8.206 1.00 82.38 183 SER A C 1
ATOM 1478 O O . SER A 1 183 ? -8.750 7.369 7.068 1.00 82.38 183 SER A O 1
ATOM 1480 N N . GLU A 1 184 ? -10.140 6.278 8.441 1.00 79.94 184 GLU A N 1
ATOM 1481 C CA . GLU A 1 184 ? -10.930 5.627 7.387 1.00 79.94 184 GLU A CA 1
ATOM 1482 C C . GLU A 1 184 ? -12.411 6.020 7.490 1.00 79.94 184 GLU A C 1
ATOM 1484 O O . GLU A 1 184 ? -13.126 5.666 8.430 1.00 79.94 184 GLU A O 1
ATOM 1489 N N . LYS A 1 185 ? -12.885 6.788 6.504 1.00 80.25 185 LYS A N 1
ATOM 1490 C CA . LYS A 1 185 ? -14.235 7.378 6.506 1.00 80.25 185 LYS A CA 1
ATOM 1491 C C . LYS A 1 185 ? -15.263 6.539 5.747 1.00 80.25 185 LYS A C 1
ATOM 1493 O O . LYS A 1 185 ? -16.455 6.772 5.925 1.00 80.25 185 LYS A O 1
ATOM 1498 N N . ARG A 1 186 ? -14.834 5.564 4.933 1.00 83.06 186 ARG A N 1
ATOM 1499 C CA . ARG A 1 186 ? -15.734 4.791 4.055 1.00 83.06 186 ARG A CA 1
ATOM 1500 C C . ARG A 1 186 ? -16.658 3.828 4.802 1.00 83.06 186 ARG A C 1
ATOM 1502 O O . ARG A 1 186 ? -17.704 3.475 4.277 1.00 83.06 186 ARG A O 1
ATOM 1509 N N . HIS A 1 187 ? -16.314 3.440 6.028 1.00 71.75 187 HIS A N 1
ATOM 1510 C CA . HIS A 1 187 ? -17.071 2.452 6.809 1.00 71.75 187 HIS A CA 1
ATOM 1511 C C . HIS A 1 187 ? -18.046 3.061 7.833 1.00 71.75 187 HIS A C 1
ATOM 1513 O O . HIS A 1 187 ? -18.533 2.357 8.716 1.00 71.75 187 HIS A O 1
ATOM 1519 N N . ARG A 1 188 ? -18.341 4.364 7.756 1.00 83.31 188 ARG A N 1
ATOM 1520 C CA . ARG A 1 188 ? -19.243 5.027 8.712 1.00 83.31 188 ARG A CA 1
ATOM 1521 C C . ARG A 1 188 ? -20.696 4.924 8.248 1.00 83.31 188 ARG A C 1
ATOM 1523 O O . ARG A 1 188 ? -21.134 5.695 7.401 1.00 83.31 188 ARG A O 1
ATOM 1530 N N . GLY A 1 189 ? -21.425 3.957 8.802 1.00 85.75 189 GLY A N 1
ATOM 1531 C CA . GLY A 1 189 ? -22.873 3.813 8.621 1.00 85.75 189 GLY A CA 1
ATOM 1532 C C . GLY A 1 189 ? -23.699 4.620 9.631 1.00 85.75 189 GLY A C 1
ATOM 1533 O O . GLY A 1 189 ? -23.161 5.314 10.497 1.00 85.75 189 GLY A O 1
ATOM 1534 N N . ALA A 1 190 ? -25.025 4.500 9.542 1.00 87.75 190 ALA A N 1
ATOM 1535 C CA . ALA A 1 190 ? -25.932 5.018 10.566 1.00 87.75 190 ALA A CA 1
ATOM 1536 C C . ALA A 1 190 ? -25.700 4.286 11.902 1.00 87.75 190 ALA A C 1
ATOM 1538 O O . ALA A 1 190 ? -25.577 3.063 11.923 1.00 87.75 190 ALA A O 1
ATOM 1539 N N . GLY A 1 191 ? -25.624 5.033 13.008 1.00 85.00 191 GLY A N 1
ATOM 1540 C CA . GLY A 1 191 ? -25.279 4.480 14.326 1.00 85.00 191 GLY A CA 1
ATOM 1541 C C . GLY A 1 191 ? -23.775 4.307 14.568 1.00 85.00 191 GLY A C 1
ATOM 1542 O O . GLY A 1 191 ? -23.378 3.577 15.471 1.00 85.00 191 GLY A O 1
ATOM 1543 N N . PHE A 1 192 ? -22.925 4.956 13.767 1.00 89.31 192 PHE A N 1
ATOM 1544 C CA . PHE A 1 192 ? -21.486 4.978 14.008 1.00 89.31 192 PHE A CA 1
ATOM 1545 C C . PHE A 1 192 ? -21.146 5.711 15.324 1.00 89.31 192 PHE A C 1
ATOM 1547 O O . PHE A 1 192 ? -21.489 6.882 15.489 1.00 89.31 192 PHE A O 1
ATOM 1554 N N . PHE A 1 193 ? -20.415 5.038 16.219 1.00 89.44 193 PHE A N 1
ATOM 1555 C CA . PHE A 1 193 ? -19.912 5.583 17.483 1.00 89.44 193 PHE A CA 1
ATOM 1556 C C . PHE A 1 193 ? -18.391 5.411 17.572 1.00 89.44 193 PHE A C 1
ATOM 1558 O O . PHE A 1 193 ? -17.872 4.317 17.342 1.00 89.44 193 PHE A O 1
ATOM 1565 N N . GLN A 1 194 ? -17.672 6.493 17.894 1.00 90.31 194 GLN A N 1
ATOM 1566 C CA . GLN A 1 194 ? -16.214 6.475 18.006 1.00 90.31 194 GLN A CA 1
ATOM 1567 C C . GLN A 1 194 ? -15.769 6.369 19.463 1.00 90.31 194 GLN A C 1
ATOM 1569 O O . GLN A 1 194 ? -15.962 7.302 20.238 1.00 90.31 194 GLN A O 1
ATOM 1574 N N . PHE A 1 195 ? -15.070 5.285 19.792 1.00 90.88 195 PHE A N 1
ATOM 1575 C CA . PHE A 1 195 ? -14.467 5.108 21.111 1.00 90.88 195 PHE A CA 1
ATOM 1576 C C . PHE A 1 195 ? -13.227 5.986 21.321 1.00 90.88 195 PHE A C 1
ATOM 1578 O O . PHE A 1 195 ? -12.503 6.318 20.371 1.00 90.88 195 PHE A O 1
ATOM 1585 N N . SER A 1 196 ? -12.966 6.322 22.586 1.00 90.81 196 SER A N 1
ATOM 1586 C CA . SER A 1 196 ? -11.698 6.922 23.000 1.00 90.81 196 SER A CA 1
ATOM 1587 C C . SER A 1 196 ? -10.528 5.953 22.778 1.00 90.81 196 SER A C 1
ATOM 1589 O O . SER A 1 196 ? -10.704 4.729 22.733 1.00 90.81 196 SER A O 1
ATOM 1591 N N . GLN A 1 197 ? -9.332 6.522 22.618 1.00 86.12 197 GLN A N 1
ATOM 1592 C CA . GLN A 1 197 ? -8.075 5.769 22.596 1.00 86.12 197 GLN A CA 1
ATOM 1593 C C . GLN A 1 197 ? -7.578 5.452 24.013 1.00 86.12 197 GLN A C 1
ATOM 1595 O O . GLN A 1 197 ? -6.815 4.507 24.185 1.00 86.12 197 GLN A O 1
ATOM 1600 N N . ASP A 1 198 ? -8.051 6.194 25.019 1.00 89.81 198 ASP A N 1
ATOM 1601 C CA . ASP A 1 198 ? -7.743 5.933 26.423 1.00 89.81 198 ASP A CA 1
ATOM 1602 C C . ASP A 1 198 ? -8.553 4.733 26.927 1.00 89.81 198 ASP A C 1
ATOM 1604 O O . ASP A 1 198 ? -9.787 4.733 26.845 1.00 89.81 198 ASP A O 1
ATOM 1608 N N . GLU A 1 199 ? -7.875 3.724 27.475 1.00 87.81 199 GLU A N 1
ATOM 1609 C CA . GLU A 1 199 ? -8.491 2.451 27.874 1.00 87.81 199 GLU A CA 1
ATOM 1610 C C . GLU A 1 199 ? -9.588 2.620 28.933 1.00 87.81 199 GLU A C 1
ATOM 1612 O O . GLU A 1 199 ? -10.653 2.011 28.825 1.00 87.81 199 GLU A O 1
ATOM 1617 N N . GLU A 1 200 ? -9.381 3.490 29.926 1.00 90.44 200 GLU A N 1
ATOM 1618 C CA . GLU A 1 200 ? -10.370 3.726 30.983 1.00 90.44 200 GLU A CA 1
ATOM 1619 C C . GLU A 1 200 ? -11.654 4.363 30.443 1.00 90.44 200 GLU A C 1
ATOM 1621 O O . GLU A 1 200 ? -12.762 3.938 30.778 1.00 90.44 200 GLU A O 1
ATOM 1626 N N . ILE A 1 201 ? -11.512 5.374 29.581 1.00 92.25 201 ILE A N 1
ATOM 1627 C CA . ILE A 1 201 ? -12.647 6.080 28.979 1.00 92.25 201 ILE A CA 1
ATOM 1628 C C . ILE A 1 201 ? -13.376 5.142 28.020 1.00 92.25 201 ILE A C 1
ATOM 1630 O O . ILE A 1 201 ? -14.602 5.066 28.043 1.00 92.25 201 ILE A O 1
ATOM 1634 N N . ARG A 1 202 ? -12.629 4.381 27.216 1.00 91.19 202 ARG A N 1
ATOM 1635 C CA . ARG A 1 202 ? -13.181 3.373 26.311 1.00 91.19 202 ARG A CA 1
ATOM 1636 C C . ARG A 1 202 ? -13.984 2.316 27.061 1.00 91.19 202 ARG A C 1
ATOM 1638 O O . ARG A 1 202 ? -15.057 1.945 26.596 1.00 91.19 202 ARG A O 1
ATOM 1645 N N . LYS A 1 203 ? -13.485 1.838 28.204 1.00 92.81 203 LYS A N 1
ATOM 1646 C CA . LYS A 1 203 ? -14.192 0.855 29.030 1.00 92.81 203 LYS A CA 1
ATOM 1647 C C . LYS A 1 203 ? -15.525 1.412 29.527 1.00 92.81 203 LYS A C 1
ATOM 1649 O O . LYS A 1 203 ? -16.549 0.781 29.309 1.00 92.81 203 LYS A O 1
ATOM 1654 N N . ARG A 1 204 ? -15.531 2.633 30.073 1.00 96.56 204 ARG A N 1
ATOM 1655 C CA . ARG A 1 204 ? -16.773 3.304 30.503 1.00 96.56 204 ARG A CA 1
ATOM 1656 C C . ARG A 1 204 ? -17.770 3.470 29.354 1.00 96.56 204 ARG A C 1
ATOM 1658 O O . ARG A 1 204 ? -18.941 3.171 29.523 1.00 96.56 204 ARG A O 1
ATOM 1665 N N . GLN A 1 205 ? -17.295 3.881 28.177 1.00 95.06 205 GLN A N 1
ATOM 1666 C CA . GLN A 1 205 ? -18.129 4.006 26.976 1.00 95.06 205 GLN A CA 1
ATOM 1667 C C . GLN A 1 205 ? -18.720 2.661 26.524 1.00 95.06 205 GLN A C 1
ATOM 1669 O O . GLN A 1 205 ? -19.844 2.612 26.033 1.00 95.06 205 GLN A O 1
ATOM 1674 N N . MET A 1 206 ? -17.965 1.565 26.657 1.00 93.62 206 MET A N 1
ATOM 1675 C CA . MET A 1 206 ? -18.462 0.217 26.361 1.00 93.62 206 MET A CA 1
ATOM 1676 C C . MET A 1 206 ? -19.527 -0.226 27.364 1.00 93.62 206 MET A C 1
ATOM 1678 O O . MET A 1 206 ? -20.529 -0.810 26.954 1.00 93.62 206 MET A O 1
ATOM 1682 N N . ASP A 1 207 ? -19.319 0.066 28.648 1.00 96.56 207 ASP A N 1
ATOM 1683 C CA . ASP A 1 207 ? -20.264 -0.261 29.715 1.00 96.56 207 ASP A CA 1
ATOM 1684 C C . ASP A 1 207 ? -21.587 0.509 29.525 1.00 96.56 207 ASP A C 1
ATOM 1686 O O . ASP A 1 207 ? -22.655 -0.100 29.517 1.00 96.56 207 ASP A O 1
ATOM 1690 N N . GLU A 1 208 ? -21.523 1.812 29.234 1.00 96.56 208 GLU A N 1
ATOM 1691 C CA . GLU A 1 208 ? -22.692 2.659 28.939 1.00 96.56 208 GLU A CA 1
ATOM 1692 C C . GLU A 1 208 ? -23.480 2.158 27.716 1.00 96.56 208 GLU A C 1
ATOM 1694 O O . GLU A 1 208 ? -24.697 1.972 27.773 1.00 96.56 208 GLU A O 1
ATOM 1699 N N . LEU A 1 209 ? -22.790 1.837 26.615 1.00 95.38 209 LEU A N 1
ATOM 1700 C CA . LEU A 1 209 ? -23.432 1.306 25.408 1.00 95.38 209 LEU A CA 1
ATOM 1701 C C . LEU A 1 209 ? -24.087 -0.061 25.663 1.00 95.38 209 LEU A C 1
ATOM 1703 O O . LEU A 1 209 ? -25.118 -0.400 25.072 1.00 95.38 209 LEU A O 1
ATOM 1707 N N . HIS A 1 210 ? -23.502 -0.864 26.552 1.00 96.12 210 HIS A N 1
ATOM 1708 C CA . HIS A 1 210 ? -24.088 -2.127 26.973 1.00 96.12 210 HIS A CA 1
ATOM 1709 C C . HIS A 1 210 ? -25.356 -1.917 27.815 1.00 96.12 210 HIS A C 1
ATOM 1711 O O . HIS A 1 210 ? -26.343 -2.625 27.605 1.00 96.12 210 HIS A O 1
ATOM 1717 N N . GLU A 1 211 ? -25.373 -0.932 28.713 1.00 96.62 211 GLU A N 1
ATOM 1718 C CA . GLU A 1 211 ? -26.564 -0.551 29.480 1.00 96.62 211 GLU A CA 1
ATOM 1719 C C . GLU A 1 211 ? -27.696 -0.063 28.566 1.00 96.62 211 GLU A C 1
ATOM 1721 O O . GLU A 1 211 ? -28.812 -0.582 28.647 1.00 96.62 211 GLU A O 1
ATOM 1726 N N . GLU A 1 212 ? -27.416 0.841 27.622 1.00 94.81 212 GLU A N 1
ATOM 1727 C CA . GLU A 1 212 ? -28.398 1.289 26.621 1.00 94.81 212 GLU A CA 1
ATOM 1728 C C . GLU A 1 212 ? -28.943 0.129 25.778 1.00 94.81 212 GLU A C 1
ATOM 1730 O O . GLU A 1 212 ? -30.134 0.057 25.447 1.00 94.81 212 GLU A O 1
ATOM 1735 N N . ARG A 1 213 ? -28.087 -0.840 25.438 1.00 95.00 213 ARG A N 1
ATOM 1736 C CA . ARG A 1 213 ? -28.522 -2.054 24.746 1.00 95.00 213 ARG A CA 1
ATOM 1737 C C . ARG A 1 213 ? -29.493 -2.862 25.604 1.00 95.00 213 ARG A C 1
ATOM 1739 O O . ARG A 1 213 ? -30.480 -3.375 25.079 1.00 95.00 213 ARG A O 1
ATOM 1746 N N . GLN A 1 214 ? -29.242 -2.987 26.903 1.00 95.50 214 GLN A N 1
ATOM 1747 C CA . GLN A 1 214 ? -30.147 -3.700 27.801 1.00 95.50 214 GLN A CA 1
ATOM 1748 C C . GLN A 1 214 ? -31.482 -2.974 27.963 1.00 95.50 214 GLN A C 1
ATOM 1750 O O . GLN A 1 214 ? -32.526 -3.624 27.908 1.00 95.50 214 GLN A O 1
ATOM 1755 N N . THR A 1 215 ? -31.480 -1.649 28.128 1.00 93.44 215 THR A N 1
ATOM 1756 C CA . THR A 1 215 ? -32.722 -0.869 28.256 1.00 93.44 215 THR A CA 1
ATOM 1757 C C . THR A 1 215 ? -33.550 -0.945 26.975 1.00 93.44 215 THR A C 1
ATOM 1759 O O . THR A 1 215 ? -34.741 -1.243 27.023 1.00 93.44 215 THR A O 1
ATOM 1762 N N . THR A 1 216 ? -32.924 -0.795 25.805 1.00 92.94 216 THR A N 1
ATOM 1763 C CA . THR A 1 216 ? -33.620 -0.930 24.516 1.00 92.94 216 THR A CA 1
ATOM 1764 C C . THR A 1 216 ? -34.144 -2.344 24.275 1.00 92.94 216 THR A C 1
ATOM 1766 O O . THR A 1 216 ? -35.236 -2.499 23.726 1.00 92.94 216 THR A O 1
ATOM 1769 N N . GLN A 1 217 ? -33.420 -3.382 24.703 1.00 93.94 217 GLN A N 1
ATOM 1770 C CA . GLN A 1 217 ? -33.908 -4.762 24.647 1.00 93.94 217 GLN A CA 1
ATOM 1771 C C . GLN A 1 217 ? -35.106 -4.997 25.574 1.00 93.94 217 GLN A C 1
ATOM 1773 O O . GLN A 1 217 ? -36.078 -5.598 25.123 1.00 93.94 217 GLN A O 1
ATOM 1778 N N . LYS A 1 218 ? -35.071 -4.497 26.817 1.00 91.50 218 LYS A N 1
ATOM 1779 C CA . LYS A 1 218 ? -36.189 -4.582 27.780 1.00 91.50 218 LYS A CA 1
ATOM 1780 C C . LYS A 1 218 ? -37.441 -3.863 27.276 1.00 91.50 218 LYS A C 1
ATOM 1782 O O . LYS A 1 218 ? -38.536 -4.425 27.309 1.00 91.50 218 LYS A O 1
ATOM 1787 N N . ARG A 1 219 ? -37.258 -2.671 26.702 1.00 89.06 219 ARG A N 1
ATOM 1788 C CA . ARG A 1 219 ? -38.342 -1.908 26.077 1.00 89.06 219 ARG A CA 1
ATOM 1789 C C . ARG A 1 219 ? -38.945 -2.655 24.889 1.00 89.06 219 ARG A C 1
ATOM 1791 O O . ARG A 1 219 ? -40.159 -2.713 24.741 1.00 89.06 219 ARG A O 1
ATOM 1798 N N . ARG A 1 220 ? -38.107 -3.268 24.043 1.00 88.56 220 ARG A N 1
ATOM 1799 C CA . ARG A 1 220 ? -38.564 -4.058 22.883 1.00 88.56 220 ARG A CA 1
ATOM 1800 C C . ARG A 1 220 ? -39.265 -5.356 23.271 1.00 88.56 220 ARG A C 1
ATOM 1802 O O . ARG A 1 220 ? -40.150 -5.788 22.543 1.00 88.56 220 ARG A O 1
ATOM 1809 N N . SER A 1 221 ? -38.874 -5.986 24.376 1.00 89.19 221 SER A N 1
ATOM 1810 C CA . SER A 1 221 ? -39.508 -7.216 24.858 1.00 89.19 221 SER A CA 1
ATOM 1811 C C . SER A 1 221 ? -40.818 -6.970 25.619 1.00 89.19 221 SER A C 1
ATOM 1813 O O . SER A 1 221 ? -41.464 -7.937 26.023 1.00 89.19 221 SER A O 1
ATOM 1815 N N . GLY A 1 222 ? -41.233 -5.707 25.798 1.00 79.44 222 GLY A N 1
ATOM 1816 C CA . GLY A 1 222 ? -42.467 -5.343 26.503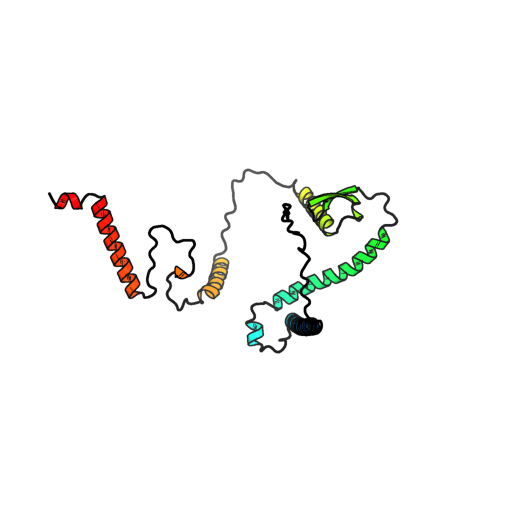 1.00 79.44 222 GLY A CA 1
ATOM 1817 C C . GLY A 1 222 ? -42.433 -5.687 27.995 1.00 79.44 222 GLY A C 1
ATOM 1818 O O . GLY A 1 222 ? -43.481 -5.881 28.609 1.00 79.44 222 GLY A O 1
ATOM 1819 N N . LEU A 1 223 ? -41.234 -5.836 28.569 1.00 65.12 223 LEU A N 1
ATOM 1820 C CA . LEU A 1 223 ? -41.044 -6.097 29.997 1.00 65.12 223 LEU A CA 1
ATOM 1821 C C . LEU A 1 223 ? -41.298 -4.842 30.840 1.00 65.12 223 LEU A C 1
ATOM 1823 O O . LEU A 1 223 ? -41.822 -4.969 31.943 1.00 65.12 223 LEU A O 1
ATOM 1827 N N . ASP A 1 224 ? -40.999 -3.657 30.306 1.00 61.19 224 ASP A N 1
ATOM 1828 C CA . ASP A 1 224 ? -41.222 -2.385 31.006 1.00 61.19 224 ASP A CA 1
ATOM 1829 C C . ASP A 1 224 ? -42.730 -2.088 31.173 1.00 61.19 224 ASP A C 1
ATOM 1831 O O . ASP A 1 224 ? -43.172 -1.738 32.265 1.00 61.19 224 ASP A O 1
ATOM 1835 N N . ASP A 1 225 ? -43.553 -2.378 30.156 1.00 61.97 225 ASP A N 1
ATOM 1836 C CA . ASP A 1 225 ? -45.018 -2.178 30.186 1.00 61.97 225 ASP A CA 1
ATOM 1837 C C . ASP A 1 225 ? -45.756 -3.092 31.190 1.00 61.97 225 ASP A C 1
ATOM 1839 O O . ASP A 1 225 ? -46.941 -2.896 31.470 1.00 61.97 225 ASP A O 1
ATOM 1843 N N . LYS A 1 226 ? -45.082 -4.125 31.716 1.00 58.84 226 LYS A N 1
ATOM 1844 C CA . LYS A 1 226 ? -45.637 -5.062 32.709 1.00 58.84 226 LYS A CA 1
ATOM 1845 C C . LYS A 1 226 ? -45.350 -4.664 34.156 1.00 58.84 226 LYS A C 1
ATOM 1847 O O . LYS A 1 226 ? -45.940 -5.262 35.045 1.00 58.84 226 LYS A O 1
ATOM 1852 N N . ILE A 1 227 ? -44.442 -3.716 34.393 1.00 58.84 227 ILE A N 1
ATOM 1853 C CA . ILE A 1 227 ? -44.064 -3.268 35.744 1.00 58.84 227 ILE A CA 1
ATOM 1854 C C . ILE A 1 227 ? -44.930 -2.074 36.192 1.00 58.84 227 ILE A C 1
ATOM 1856 O O . ILE A 1 227 ? -45.104 -1.864 37.388 1.00 58.84 227 ILE A O 1
ATOM 1860 N N . GLU A 1 228 ? -45.520 -1.326 35.253 1.00 56.62 228 GLU A N 1
ATOM 1861 C CA . GLU A 1 228 ? -46.383 -0.162 35.535 1.00 56.62 228 GLU A CA 1
ATOM 1862 C C . GLU A 1 228 ? -47.896 -0.477 35.628 1.00 56.62 228 GLU A C 1
ATOM 1864 O O . GLU A 1 228 ? -48.706 0.442 35.761 1.00 56.62 228 GLU A O 1
ATOM 1869 N N . LYS A 1 229 ? -48.303 -1.752 35.575 1.00 45.78 229 LYS A N 1
ATOM 1870 C CA . LYS A 1 229 ? -49.692 -2.201 35.801 1.00 45.78 229 LYS A CA 1
ATOM 1871 C C . LYS A 1 229 ? -49.794 -3.066 37.045 1.00 45.78 229 LYS A C 1
ATOM 1873 O O . LYS A 1 229 ? -50.804 -2.904 37.762 1.00 45.78 229 LYS A O 1
#

Foldseek 3Di:
DDDDDDDDDDDDDDDPDDPPPCPDVVVVVVVVVVVVLVVVLVVCLLVVHCSPPDPVCSVVDPDPSVVSNVVVVVVVVVVVVVVVVVVVLVVPPPDDPPFDWDWDQDPVRDIDIDTLSPDDVVRNVVVVVVVVVVVCPVPDDDDDPPDDPDDDDDVVVVVVVVVVVVVVVVVVVPAQPDDDCVVPPPPDDPPDDDADSDPVRNVVVVVVVVVVVVVVVCVVVCVVVVVVD

Sequence (229 aa):
MNARSSKHDEKDKSQSGSRKSHRSDDQSDKIKAALERKAKLYDQLQRGKTGGLSEEKFQNSLVDWDRKALASTSDEEEQEQDRNAEDHRKQNLADSSDDPLVEYEDEFGRTRTARKSELPRHVHREQQKAEENSSNEHMVTYGPSTNFPVYKPDPTQRAREMGNKEGIASYKRSGPDHFDSRSEKRHRGAGFFQFSQDEEIRKRQMDELHEERQTTQKRRSGLDDKIEK

Organism: NCBI:txid1280837

InterPro domains:
  IPR025066 Coiled-coil domain-containing protein 174-like [PTHR15885] (2-221)
  IPR057464 CCDC174, alpha/beta GRSR domain [PF25449] (102-128)

pLDDT: mean 72.94, std 16.47, range [38.06, 96.62]

Secondary structure (DSSP, 8-state):
------------------------HHHHHHHHHHHHHHHHHHHHHHTT--TTS-HHHHHT-SS-HHHHHHHHHHHHHHHHHHHHHHHHHHTTTTS-S---EEEEE-TTS-EEEEEGGGS-HHHHHHHHHHHHHHHTTT----------------HHHHHHHHHHHHHHHTS---S-SS--TTS--TT--TT--PPPSSHHHHHHHHHHHHHHHHHHHHHHTT-GGGT--